Protein AF-A0A952J2Z3-F1 (afdb_monomer)

Secondary structure (DSSP, 8-state):
-EEEEEETTEEEEE-TT-EEEES--S--TT-EEEE--EEEEEETTEEEE-SSS-TT-EEEEEEEEEEE-PPEEEEEEETTTTEEEEEEE--EEEEEEEEEEE-------------------------------------------------S--SSPPP-GGGSTT--HHHHHHHHHHT--SHHHHTT--HHHHHHHHHHSSSTTHHHHTTHHHHHHHHHTT--SS--SS-S--SSPPP-GGGSTT--HHHHHHHHHTT--SHHHHHT--HHHHHHHHHHHT-TTHHHHTTHHHHHHHHHTTPPP-

pLDDT: mean 75.51, std 22.0, range [21.59, 97.44]

Structure (mmCIF, N/CA/C/O backbone):
data_AF-A0A952J2Z3-F1
#
_entry.id   AF-A0A952J2Z3-F1
#
loop_
_atom_site.group_PDB
_atom_site.id
_atom_site.type_symbol
_atom_site.label_atom_id
_atom_site.label_alt_id
_atom_site.label_comp_id
_atom_site.label_asym_id
_atom_site.label_entity_id
_atom_site.label_seq_id
_atom_site.pdbx_PDB_ins_code
_atom_site.Cartn_x
_atom_site.Cartn_y
_atom_site.Cartn_z
_atom_site.occupancy
_atom_site.B_iso_or_equiv
_atom_site.auth_seq_id
_atom_site.auth_comp_id
_atom_site.auth_asym_id
_atom_site.auth_atom_id
_atom_site.pdbx_PDB_model_num
ATOM 1 N N . MET A 1 1 ? -13.778 -10.874 24.223 1.00 86.88 1 MET A N 1
ATOM 2 C CA . MET A 1 1 ? -14.173 -10.760 22.805 1.00 86.88 1 MET A CA 1
ATOM 3 C C . MET A 1 1 ? -13.079 -9.992 22.082 1.00 86.88 1 MET A C 1
ATOM 5 O O . MET A 1 1 ? -12.618 -8.999 22.629 1.00 86.88 1 MET A O 1
ATOM 9 N N . TYR A 1 2 ? -12.623 -10.480 20.933 1.00 91.56 2 TYR A N 1
ATOM 10 C CA . TYR A 1 2 ? -11.570 -9.866 20.123 1.00 91.56 2 TYR A CA 1
ATOM 11 C C . TYR A 1 2 ? -11.930 -9.949 18.638 1.00 91.56 2 TYR A C 1
ATOM 13 O O . TYR A 1 2 ? -12.696 -10.821 18.233 1.00 91.56 2 TYR A O 1
ATOM 21 N N . ALA A 1 3 ? -11.358 -9.073 17.820 1.00 93.81 3 ALA A N 1
ATOM 22 C CA . ALA A 1 3 ? -11.503 -9.107 16.370 1.00 93.81 3 ALA A CA 1
ATOM 23 C C . ALA A 1 3 ? -10.154 -8.989 15.670 1.00 93.81 3 ALA A C 1
ATOM 25 O O . ALA A 1 3 ? -9.190 -8.459 16.223 1.00 93.81 3 ALA A O 1
ATOM 26 N N . VAL A 1 4 ? -10.100 -9.485 14.438 1.00 94.62 4 VAL A N 1
ATOM 27 C CA . VAL A 1 4 ? -9.030 -9.190 13.489 1.00 94.62 4 VAL A CA 1
ATOM 28 C C . VAL A 1 4 ? -9.628 -8.356 12.370 1.00 94.62 4 VAL A C 1
ATOM 30 O O . VAL A 1 4 ? -10.489 -8.838 11.636 1.00 94.62 4 VAL A O 1
ATOM 33 N N . PHE A 1 5 ? -9.184 -7.110 12.242 1.00 94.56 5 PHE A N 1
ATOM 34 C CA . PHE A 1 5 ? -9.646 -6.193 11.200 1.00 94.56 5 PHE A CA 1
ATOM 35 C C . PHE A 1 5 ? -8.473 -5.676 10.370 1.00 94.56 5 PHE A C 1
ATOM 37 O O . PHE A 1 5 ? -7.316 -5.710 10.801 1.00 94.56 5 PHE A O 1
ATOM 44 N N . LYS A 1 6 ? -8.771 -5.230 9.149 1.00 94.56 6 LYS A N 1
ATOM 45 C CA . LYS A 1 6 ? -7.785 -4.726 8.196 1.00 94.56 6 LYS A CA 1
ATOM 46 C C . LYS A 1 6 ? -7.878 -3.210 8.078 1.00 94.56 6 LYS A C 1
ATOM 48 O O . LYS A 1 6 ? -8.926 -2.670 7.740 1.00 94.56 6 LYS A O 1
ATOM 53 N N . THR A 1 7 ? -6.750 -2.533 8.261 1.00 94.38 7 THR A N 1
ATOM 54 C CA . THR A 1 7 ? -6.611 -1.097 7.994 1.00 94.38 7 THR A CA 1
ATOM 55 C C . THR A 1 7 ? -5.206 -0.791 7.479 1.00 94.38 7 THR A C 1
ATOM 57 O O . THR A 1 7 ? -4.266 -1.528 7.769 1.00 94.38 7 THR A O 1
ATOM 60 N N . GLY A 1 8 ? -5.079 0.219 6.612 1.00 87.44 8 GLY A N 1
ATOM 61 C CA . GLY A 1 8 ? -3.793 0.648 6.040 1.00 87.44 8 GLY A CA 1
ATOM 62 C C . GLY A 1 8 ? -2.967 -0.449 5.346 1.00 87.44 8 GLY A C 1
ATOM 63 O O . GLY A 1 8 ? -1.752 -0.334 5.220 1.00 87.44 8 GL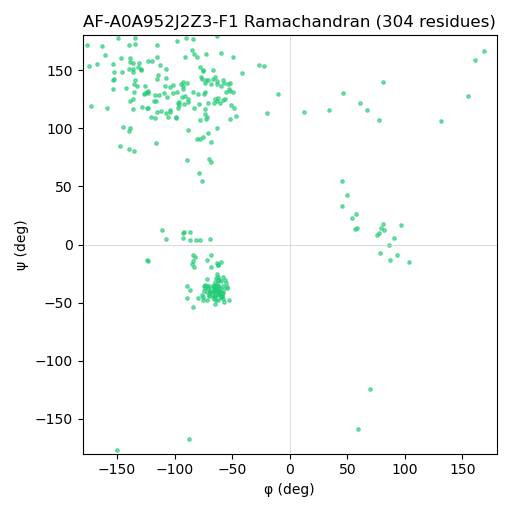Y A O 1
ATOM 64 N N . GLY A 1 9 ? -3.616 -1.528 4.893 1.00 91.69 9 GLY A N 1
ATOM 65 C CA . GLY A 1 9 ? -2.962 -2.681 4.263 1.00 91.69 9 GLY A CA 1
ATOM 66 C C . GLY A 1 9 ? -2.451 -3.753 5.234 1.00 91.69 9 GLY A C 1
ATOM 67 O O . GLY A 1 9 ? -1.957 -4.779 4.773 1.00 91.69 9 GLY A O 1
ATOM 68 N N . LYS A 1 10 ? -2.612 -3.571 6.550 1.00 94.69 10 LYS A N 1
ATOM 69 C CA . LYS A 1 10 ? -2.220 -4.533 7.592 1.00 94.69 10 LYS A CA 1
ATOM 70 C C . LYS A 1 10 ? -3.430 -5.070 8.348 1.00 94.69 10 LYS A C 1
ATOM 72 O O . LYS A 1 10 ? -4.513 -4.492 8.301 1.00 94.69 10 LYS A O 1
ATOM 77 N N . GLN A 1 11 ? -3.236 -6.194 9.031 1.00 95.62 11 GLN A N 1
ATOM 78 C CA . GLN A 1 11 ? -4.242 -6.814 9.891 1.00 95.62 11 GLN A CA 1
ATOM 79 C C . GLN A 1 11 ? -3.845 -6.640 11.354 1.00 95.62 11 GLN A C 1
ATOM 81 O O . GLN A 1 11 ? -2.683 -6.843 11.709 1.00 95.62 11 GLN A O 1
ATOM 86 N N . TYR A 1 12 ? -4.816 -6.291 12.193 1.00 95.56 12 TYR A N 1
ATOM 87 C CA . TYR A 1 12 ? -4.615 -6.053 13.617 1.00 95.56 12 TYR A CA 1
ATOM 88 C C . TYR A 1 12 ? -5.580 -6.907 14.424 1.00 95.56 12 TYR A C 1
ATOM 90 O O . TYR A 1 12 ? -6.782 -6.890 14.167 1.00 95.56 12 TYR A O 1
ATOM 98 N N . ARG A 1 13 ? -5.047 -7.633 15.411 1.00 94.62 13 ARG A N 1
ATOM 99 C CA . ARG A 1 13 ? -5.845 -8.310 16.434 1.00 94.62 13 ARG A CA 1
ATOM 100 C C . ARG A 1 13 ? -6.073 -7.343 17.586 1.00 94.62 13 ARG A C 1
ATOM 102 O O . ARG A 1 13 ? -5.099 -6.838 18.137 1.00 94.62 13 ARG A O 1
ATOM 109 N N . VAL A 1 14 ? -7.329 -7.120 17.946 1.00 95.00 14 VAL A N 1
ATOM 110 C CA . VAL A 1 14 ? -7.712 -6.144 18.969 1.00 95.00 14 VAL A CA 1
ATOM 111 C C . VAL A 1 14 ? -8.821 -6.648 19.868 1.00 95.00 14 VAL A C 1
ATOM 113 O O . VAL A 1 14 ? -9.680 -7.422 19.444 1.00 95.00 14 VAL A O 1
ATOM 116 N N . SER A 1 15 ? -8.817 -6.150 21.095 1.00 93.69 15 SER A N 1
ATOM 117 C CA . SER A 1 15 ? -9.901 -6.254 22.064 1.00 93.69 15 SER A CA 1
ATOM 118 C C . SER A 1 15 ? -10.391 -4.847 22.445 1.00 93.69 15 SER A C 1
ATOM 120 O O . SER A 1 15 ? -9.648 -3.875 22.289 1.00 93.69 15 SER A O 1
ATOM 122 N N . PRO A 1 16 ? -11.630 -4.701 22.947 1.00 93.88 16 PRO A N 1
ATOM 123 C CA . PRO A 1 16 ? -12.101 -3.427 23.490 1.00 93.88 16 PRO A CA 1
ATOM 124 C C . PRO A 1 16 ? -11.165 -2.906 24.594 1.00 93.88 16 PRO A C 1
ATOM 126 O O . PRO A 1 16 ? -10.809 -3.656 25.502 1.00 93.88 16 PRO A O 1
ATOM 129 N N . GLY A 1 17 ? -10.779 -1.633 24.511 1.00 93.31 17 GLY A N 1
ATOM 130 C CA . GLY A 1 17 ? -9.824 -0.966 25.403 1.00 93.31 17 GLY A CA 1
ATOM 131 C C . GLY A 1 17 ? -8.369 -0.971 24.919 1.00 93.31 17 GLY A C 1
ATOM 132 O O . GLY A 1 17 ? -7.538 -0.268 25.497 1.00 93.31 17 GLY A O 1
ATOM 133 N N . ASP A 1 18 ? -8.037 -1.717 23.861 1.00 94.56 18 ASP A N 1
ATOM 134 C CA . ASP A 1 18 ? -6.670 -1.750 23.338 1.00 94.56 18 ASP A CA 1
ATOM 135 C C . ASP A 1 18 ? -6.308 -0.445 22.617 1.00 94.56 18 ASP A C 1
ATOM 137 O O . ASP A 1 18 ? -7.106 0.121 21.861 1.00 94.56 18 ASP A O 1
ATOM 141 N N . LYS A 1 19 ? -5.058 -0.005 22.807 1.00 95.38 19 LYS A N 1
ATOM 142 C CA . LYS A 1 19 ? -4.456 1.109 22.067 1.00 95.38 19 LYS A CA 1
ATOM 143 C C . LYS A 1 19 ? -3.547 0.589 20.972 1.00 95.38 19 LYS A C 1
ATOM 145 O O . LYS A 1 19 ? -2.667 -0.233 21.225 1.00 95.38 19 LYS A O 1
ATOM 150 N N . LEU A 1 20 ? -3.730 1.097 19.761 1.00 94.12 20 LEU A N 1
ATOM 151 C CA . LEU A 1 20 ? -2.980 0.655 18.594 1.00 94.12 20 LEU A CA 1
ATOM 152 C C . LEU A 1 20 ? -2.506 1.831 17.746 1.00 94.12 20 LEU A C 1
ATOM 154 O O . LEU A 1 20 ? -3.155 2.870 17.649 1.00 94.12 20 LEU A O 1
ATOM 158 N N . LEU A 1 21 ? -1.355 1.636 17.108 1.00 94.88 21 LEU A N 1
ATOM 159 C CA . LEU A 1 21 ? -0.758 2.592 16.185 1.00 94.88 21 LEU A CA 1
ATOM 160 C C . LEU A 1 21 ? -0.979 2.096 14.757 1.00 94.88 21 LEU A C 1
ATOM 162 O O . LEU A 1 21 ? -0.448 1.051 14.366 1.00 94.88 21 LEU A O 1
ATOM 166 N N . VAL A 1 22 ? -1.737 2.859 13.979 1.00 95.06 22 VAL A N 1
ATOM 167 C CA . VAL A 1 22 ? -2.027 2.574 12.566 1.00 95.06 22 VAL A CA 1
ATOM 168 C C . VAL A 1 22 ? -1.448 3.631 11.649 1.00 95.06 22 VAL A C 1
ATOM 170 O O . VAL A 1 22 ? -0.930 4.663 12.088 1.00 95.06 22 VAL A O 1
ATOM 173 N N . GLU A 1 23 ? -1.521 3.358 10.349 1.00 94.25 23 GLU A N 1
ATOM 174 C CA . GLU A 1 23 ? -1.267 4.338 9.308 1.00 94.25 23 GLU A CA 1
ATOM 175 C C . GLU A 1 23 ? -2.047 5.653 9.532 1.00 94.25 23 GLU A C 1
ATOM 177 O O . GLU A 1 23 ? -3.004 5.752 10.304 1.00 94.25 23 GLU A O 1
ATOM 182 N N . SER A 1 24 ? -1.598 6.714 8.862 1.00 93.19 24 SER A N 1
ATOM 183 C CA . SER A 1 24 ? -2.246 8.022 8.947 1.00 93.19 24 SER A CA 1
ATOM 184 C C . SER A 1 24 ? -3.676 7.946 8.403 1.00 93.19 24 SER A C 1
ATOM 186 O O . SER A 1 24 ? -3.872 7.578 7.245 1.00 93.19 24 SER A O 1
ATOM 188 N N . LEU A 1 25 ? -4.654 8.337 9.220 1.00 91.81 25 LEU A N 1
ATOM 189 C CA . LEU A 1 25 ? -6.067 8.427 8.852 1.00 91.81 25 LEU A CA 1
ATOM 190 C C . LEU A 1 25 ? -6.473 9.901 8.723 1.00 91.81 25 LEU A C 1
ATOM 192 O O . LEU A 1 25 ? -5.874 10.766 9.361 1.00 91.81 25 LEU A O 1
ATOM 196 N N . LYS A 1 26 ? -7.464 10.191 7.872 1.00 91.00 26 LYS A N 1
ATOM 197 C CA . LYS A 1 26 ? -8.030 11.539 7.685 1.00 91.00 26 LYS A CA 1
ATOM 198 C C . LYS A 1 26 ? -9.179 11.763 8.677 1.00 91.00 26 LYS A C 1
ATOM 200 O O . LYS A 1 26 ? -10.338 11.716 8.282 1.00 91.00 26 LYS A O 1
ATOM 205 N N . ALA A 1 27 ? -8.846 11.940 9.946 1.00 90.81 27 ALA A N 1
ATOM 206 C CA . ALA A 1 27 ? -9.779 12.245 11.030 1.00 90.81 27 ALA A CA 1
ATOM 207 C C . ALA A 1 27 ? -9.076 13.156 12.041 1.00 90.81 27 ALA A C 1
ATOM 209 O O . ALA A 1 27 ? -7.847 13.207 12.031 1.00 90.81 27 ALA A O 1
ATOM 210 N N . GLU A 1 28 ? -9.826 13.869 12.873 1.00 90.25 28 GLU A N 1
ATOM 211 C CA . GLU A 1 28 ? -9.278 14.714 13.934 1.00 90.25 28 GLU A CA 1
ATOM 212 C C . GLU A 1 28 ? -9.136 13.930 15.249 1.00 90.25 28 GLU A C 1
ATOM 214 O O . GLU A 1 28 ? -9.746 12.878 15.467 1.00 90.25 28 GLU A O 1
ATOM 219 N N . ALA A 1 29 ? -8.317 14.450 16.168 1.00 91.31 29 ALA A N 1
ATOM 220 C CA . ALA A 1 29 ? -8.180 13.854 17.492 1.00 91.31 29 ALA A CA 1
ATOM 221 C C . ALA A 1 29 ? -9.504 13.959 18.269 1.00 91.31 29 ALA A C 1
ATOM 223 O O . ALA A 1 29 ? -10.038 15.046 18.474 1.00 91.31 29 ALA A O 1
ATOM 224 N N . GLY A 1 30 ? -10.005 12.823 18.752 1.00 92.31 30 GLY A N 1
ATOM 225 C CA . GLY A 1 30 ? -11.283 12.708 19.451 1.00 92.31 30 GLY A CA 1
ATOM 226 C C . GLY A 1 30 ? -12.416 12.121 18.610 1.00 92.31 30 GLY A C 1
ATOM 227 O O . GLY A 1 30 ? -13.405 11.681 19.205 1.00 92.31 30 GLY A O 1
ATOM 228 N N . ASP A 1 31 ? -12.259 12.049 17.286 1.00 92.88 31 ASP A N 1
ATOM 229 C CA . ASP A 1 31 ? -13.264 11.483 16.386 1.00 92.88 31 ASP A CA 1
ATOM 230 C C . ASP A 1 31 ? -13.446 9.978 16.609 1.00 92.88 31 ASP A C 1
ATOM 232 O O . ASP A 1 31 ? -12.520 9.259 17.000 1.00 92.88 31 ASP A O 1
ATOM 236 N N . SER A 1 32 ? -14.662 9.495 16.350 1.00 93.75 32 SER A N 1
ATOM 237 C CA . SER A 1 32 ? -14.970 8.063 16.313 1.00 93.75 32 SER A CA 1
ATOM 238 C C . SER A 1 32 ? -14.954 7.574 14.867 1.00 93.75 32 SER A C 1
ATOM 240 O O . SER A 1 32 ? -15.550 8.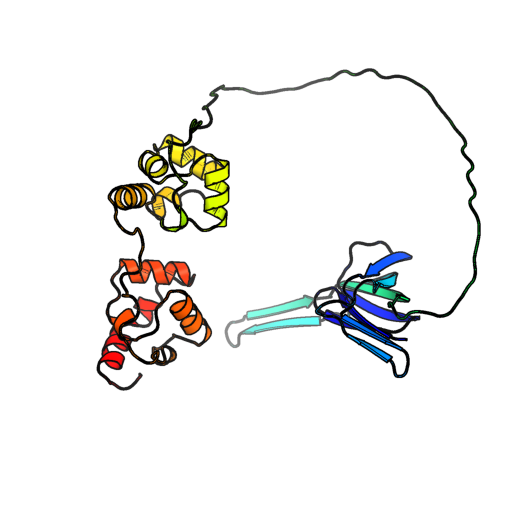203 13.995 1.00 93.75 32 SER A O 1
ATOM 242 N N . ILE A 1 33 ? -14.254 6.470 14.619 1.00 93.81 33 ILE A N 1
ATOM 243 C CA . ILE A 1 33 ? -14.109 5.831 13.312 1.00 93.81 33 ILE A CA 1
ATOM 244 C C . ILE A 1 33 ? -14.574 4.386 13.435 1.00 93.81 33 ILE A C 1
ATOM 246 O O . ILE A 1 33 ? -14.110 3.653 14.311 1.00 93.81 33 ILE A O 1
ATOM 250 N N . ASP A 1 34 ? -15.430 3.980 12.508 1.00 94.06 34 ASP A N 1
ATOM 251 C CA . ASP A 1 34 ? -15.893 2.607 12.377 1.00 94.06 34 ASP A CA 1
ATOM 252 C C . ASP A 1 34 ? -15.141 1.900 11.243 1.00 94.06 34 ASP A C 1
ATOM 254 O O . ASP A 1 34 ? -14.902 2.468 10.174 1.00 94.06 34 ASP A O 1
ATOM 258 N N . PHE A 1 35 ? -14.735 0.654 11.489 1.00 94.06 35 PHE A N 1
ATOM 259 C CA . PHE A 1 35 ? -14.057 -0.197 10.516 1.00 94.06 35 PHE A CA 1
ATOM 260 C C . PHE A 1 35 ? -14.921 -1.409 10.164 1.00 94.06 35 PHE A C 1
ATOM 262 O O . PHE A 1 35 ? -15.101 -2.307 10.989 1.00 94.06 35 PHE A O 1
ATOM 269 N N . ASP A 1 36 ? -15.360 -1.465 8.906 1.00 92.62 36 ASP A N 1
ATOM 270 C CA . ASP A 1 36 ? -16.179 -2.563 8.363 1.00 92.62 36 ASP A CA 1
ATOM 271 C C . ASP A 1 36 ? -15.344 -3.771 7.903 1.00 92.62 36 ASP A C 1
ATOM 273 O O . ASP A 1 36 ? -15.841 -4.885 7.757 1.00 92.62 36 ASP A O 1
ATOM 277 N N . ASN A 1 37 ? -14.042 -3.570 7.666 1.00 92.56 37 ASN A N 1
ATOM 278 C CA . ASN A 1 37 ? -13.138 -4.592 7.128 1.00 92.56 37 ASN A CA 1
ATOM 279 C C . ASN A 1 37 ? -12.694 -5.596 8.206 1.00 92.56 37 ASN A C 1
ATOM 281 O O . ASN A 1 37 ? -11.503 -5.707 8.521 1.00 92.56 37 ASN A O 1
ATOM 285 N N . VAL A 1 38 ? -13.645 -6.320 8.791 1.00 94.06 38 VAL A N 1
ATOM 286 C CA . VAL A 1 38 ? -13.415 -7.309 9.848 1.00 94.06 38 VAL A CA 1
ATOM 287 C C . VAL A 1 38 ? -13.331 -8.710 9.247 1.00 94.06 38 VAL A C 1
ATOM 289 O O . VAL A 1 38 ? -14.257 -9.186 8.594 1.00 94.06 38 VAL A O 1
ATOM 292 N N . LEU A 1 39 ? -12.203 -9.383 9.468 1.00 93.06 39 LEU A N 1
ATOM 293 C CA . LEU A 1 39 ? -11.908 -10.719 8.936 1.00 93.06 39 LEU A CA 1
ATOM 294 C C . LEU A 1 39 ? -12.393 -11.828 9.871 1.00 93.06 39 LEU A C 1
ATOM 296 O O . LEU A 1 39 ? -12.801 -12.896 9.422 1.00 93.06 39 LEU A O 1
ATOM 300 N N . MET A 1 40 ? -12.312 -11.592 11.181 1.00 91.62 40 MET A N 1
ATOM 301 C CA . MET A 1 40 ? -12.634 -12.590 12.196 1.00 91.62 40 MET A CA 1
ATOM 302 C C . MET A 1 40 ? -13.088 -11.911 13.485 1.00 91.62 40 MET A C 1
ATOM 304 O O . MET A 1 40 ? -12.488 -10.917 13.897 1.00 91.62 40 MET A O 1
ATOM 308 N N . VAL A 1 41 ? -14.086 -12.487 14.151 1.00 91.81 41 VAL A N 1
ATOM 309 C CA . VAL A 1 41 ? -14.510 -12.111 15.506 1.00 91.81 41 VAL A CA 1
ATOM 310 C C . VAL A 1 41 ? -14.500 -13.363 16.379 1.00 91.81 41 VAL A C 1
ATOM 312 O O . VAL A 1 41 ? -15.040 -14.391 15.985 1.00 91.81 41 VAL A O 1
ATOM 315 N N . GLY A 1 42 ? -13.869 -13.290 17.549 1.00 88.44 42 GLY A N 1
ATOM 316 C CA . GLY A 1 42 ? -13.778 -14.392 18.506 1.00 88.44 42 GLY A CA 1
ATOM 317 C C . GLY A 1 42 ? -14.263 -13.994 19.899 1.00 88.44 42 GLY A C 1
ATOM 318 O O . GLY A 1 42 ? -13.922 -12.923 20.418 1.00 88.44 42 GLY A O 1
ATOM 319 N N . GLY A 1 43 ? -15.037 -14.869 20.536 1.00 83.88 43 GLY A N 1
ATOM 320 C CA . GLY A 1 43 ? -15.556 -14.683 21.887 1.00 83.88 43 GLY A CA 1
ATOM 321 C C . GLY A 1 43 ? -15.626 -16.004 22.646 1.00 83.88 43 GLY A C 1
ATOM 322 O O . GLY A 1 43 ? -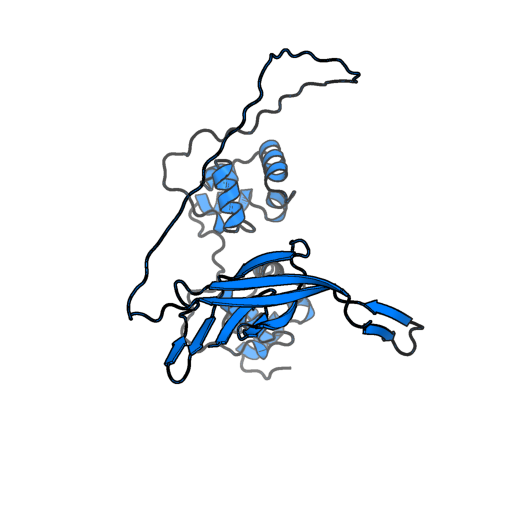16.572 -16.755 22.471 1.00 83.88 43 GLY A O 1
ATOM 323 N N . GLY A 1 44 ? -14.651 -16.262 23.523 1.00 78.69 44 GLY A N 1
ATOM 324 C CA . GLY A 1 44 ? -14.582 -17.537 24.244 1.00 78.69 44 GLY A CA 1
ATOM 325 C C . GLY A 1 44 ? -14.228 -18.678 23.291 1.00 78.69 44 GLY A C 1
ATOM 326 O O . GLY A 1 44 ? -13.214 -18.580 22.600 1.00 78.69 44 GLY A O 1
ATOM 327 N N . ASP A 1 45 ? -15.071 -19.710 23.256 1.00 78.19 45 ASP A N 1
ATOM 328 C CA . ASP A 1 45 ? -14.897 -20.894 22.404 1.00 78.19 45 ASP A CA 1
ATOM 329 C C . ASP A 1 45 ? -15.453 -20.697 20.979 1.00 78.19 45 ASP A C 1
ATOM 331 O O . ASP A 1 45 ? -15.068 -21.421 20.060 1.00 78.19 45 ASP A O 1
ATOM 335 N N . ASP A 1 46 ? -16.301 -19.684 20.769 1.00 82.69 46 ASP A N 1
ATOM 336 C CA . ASP A 1 46 ? -16.916 -19.400 19.473 1.00 82.69 46 ASP A CA 1
ATOM 337 C C . ASP A 1 46 ? -16.068 -18.420 18.646 1.00 82.69 46 ASP A C 1
ATOM 339 O O . ASP A 1 46 ? -15.708 -17.318 19.087 1.00 82.69 46 ASP A O 1
ATOM 343 N N . VAL A 1 47 ? -15.766 -18.813 17.404 1.00 89.38 47 VAL A N 1
ATOM 344 C CA . VAL A 1 47 ? -15.002 -18.010 16.440 1.00 89.38 47 VAL A CA 1
ATOM 345 C C . VAL A 1 47 ? -15.770 -17.916 15.126 1.00 89.38 47 VAL A C 1
ATOM 347 O O . VAL A 1 47 ? -15.998 -18.914 14.449 1.00 89.38 47 VAL A O 1
ATOM 350 N N . SER A 1 48 ? -16.124 -16.693 14.738 1.00 87.44 48 SER A N 1
ATOM 351 C CA . SER A 1 48 ? -16.732 -16.384 13.446 1.00 87.44 48 SER A CA 1
ATOM 352 C C . SER A 1 48 ? -15.658 -15.907 12.472 1.00 87.44 48 SER A C 1
ATOM 354 O O . SER A 1 48 ? -15.028 -14.868 12.691 1.00 87.44 48 SER A O 1
ATOM 356 N N . ILE A 1 49 ? -15.461 -16.654 11.385 1.00 90.06 49 ILE A N 1
ATOM 357 C CA . ILE A 1 49 ? -14.474 -16.374 10.333 1.00 90.06 49 ILE A CA 1
ATOM 358 C C . ILE A 1 49 ? -15.213 -15.922 9.068 1.00 90.06 49 ILE A C 1
ATOM 360 O O . ILE A 1 49 ? -16.174 -16.560 8.643 1.00 90.06 49 ILE A O 1
ATOM 364 N N . GLY A 1 50 ? -14.779 -14.806 8.482 1.00 87.50 50 GLY A N 1
ATOM 365 C CA . GLY A 1 50 ? -15.386 -14.217 7.290 1.00 87.50 50 GLY A CA 1
ATOM 366 C C . GLY A 1 50 ? -14.959 -14.879 5.978 1.00 87.50 50 GLY A C 1
ATOM 367 O O . GLY A 1 50 ? -13.922 -15.534 5.896 1.00 87.50 50 GLY A O 1
ATOM 368 N N . THR A 1 51 ? -15.742 -14.654 4.921 1.00 86.31 51 THR A N 1
ATOM 369 C CA . THR A 1 51 ? -15.434 -15.084 3.543 1.00 86.31 51 THR A CA 1
ATOM 370 C C . THR A 1 51 ? -15.710 -13.957 2.535 1.00 86.31 51 THR A C 1
ATOM 372 O O . THR A 1 51 ? -16.747 -13.952 1.880 1.00 86.31 51 THR A O 1
ATOM 375 N N . PRO A 1 52 ? -14.815 -12.966 2.353 1.00 87.06 52 PRO A N 1
ATOM 376 C CA . PRO A 1 52 ? -13.592 -12.664 3.108 1.00 87.06 52 PRO A CA 1
ATOM 377 C C . PRO A 1 52 ? -13.830 -11.828 4.382 1.00 87.06 52 PRO A C 1
ATOM 379 O O . PRO A 1 52 ? -12.942 -11.746 5.228 1.00 87.06 52 PRO A O 1
ATOM 382 N N . TRP A 1 53 ? -15.010 -11.218 4.530 1.00 92.00 53 TRP A N 1
ATOM 383 C CA . TRP A 1 53 ? -15.387 -10.382 5.678 1.00 92.00 53 TRP A CA 1
ATOM 384 C C . TRP A 1 53 ? -16.496 -11.045 6.498 1.00 92.00 53 TRP A C 1
ATOM 386 O O . TRP A 1 53 ? -17.275 -11.841 5.970 1.00 92.00 53 TRP A O 1
ATOM 396 N N . VAL A 1 54 ? -16.581 -10.723 7.788 1.00 89.00 54 VAL A N 1
ATOM 397 C CA . VAL A 1 54 ? -17.698 -11.146 8.644 1.00 89.00 54 VAL A CA 1
ATOM 398 C C . VAL A 1 54 ? -18.858 -10.170 8.442 1.00 89.00 54 VAL A C 1
ATOM 400 O O . VAL A 1 54 ? -18.738 -8.982 8.734 1.00 89.00 54 VAL A O 1
ATOM 403 N N . SER A 1 55 ? -19.990 -10.663 7.936 1.00 84.62 55 SER A N 1
ATOM 404 C CA . SER A 1 55 ? -21.155 -9.818 7.637 1.00 84.62 55 SER A CA 1
ATOM 405 C C . SER A 1 55 ? -21.713 -9.162 8.904 1.00 84.62 55 SER A C 1
ATOM 407 O O . SER A 1 55 ? -22.026 -9.847 9.876 1.00 84.62 55 SER A O 1
ATOM 409 N N . GLY A 1 56 ? -21.843 -7.832 8.886 1.00 85.00 56 GLY A N 1
ATOM 410 C CA . GLY A 1 56 ? -22.370 -7.048 10.009 1.00 85.00 56 GLY A CA 1
ATOM 411 C C . GLY A 1 56 ? -21.403 -6.867 11.183 1.00 85.00 56 GLY A C 1
ATOM 412 O O . GLY A 1 56 ? -21.819 -6.369 12.228 1.00 85.00 56 GLY A O 1
ATOM 413 N N . ALA A 1 57 ? -20.135 -7.267 11.039 1.00 90.38 57 ALA A N 1
ATOM 414 C CA . ALA A 1 57 ? -19.119 -6.990 12.042 1.00 90.38 57 ALA A CA 1
ATOM 415 C C . ALA A 1 57 ? -18.531 -5.588 11.848 1.00 90.38 57 ALA A C 1
ATOM 417 O O . ALA A 1 57 ? -18.118 -5.231 10.748 1.00 90.38 57 ALA A O 1
ATOM 418 N N . VAL A 1 58 ? -18.464 -4.819 12.933 1.00 92.69 58 VAL A N 1
ATOM 419 C CA . VAL A 1 58 ? -17.921 -3.456 12.941 1.00 92.69 58 VAL A CA 1
ATOM 420 C C . VAL A 1 58 ? -17.010 -3.299 14.148 1.00 92.69 58 VAL A C 1
ATOM 422 O O . VAL A 1 58 ? -17.378 -3.656 15.271 1.00 92.69 58 VAL A O 1
ATOM 425 N N . VAL A 1 59 ? -15.813 -2.761 13.921 1.00 94.75 59 VAL A N 1
ATOM 426 C CA . VAL A 1 59 ? -14.899 -2.354 14.993 1.00 94.75 59 VAL A CA 1
ATOM 427 C C . VAL A 1 59 ? -14.950 -0.839 15.114 1.00 94.75 59 VAL A C 1
ATOM 429 O O . VAL A 1 59 ? -14.508 -0.139 14.206 1.00 94.75 59 VAL A O 1
ATOM 432 N N . SER A 1 60 ? -15.461 -0.343 16.237 1.00 94.25 60 SER A N 1
ATOM 433 C CA . SER A 1 60 ? -15.499 1.087 16.537 1.00 94.25 60 SER A CA 1
ATOM 434 C C . SER A 1 60 ? -14.255 1.483 17.328 1.00 94.25 60 SER A C 1
ATOM 436 O O . SER A 1 60 ? -13.859 0.814 18.291 1.00 94.25 60 SER A O 1
ATOM 438 N N . ALA A 1 61 ? -13.621 2.577 16.922 1.00 95.44 61 ALA A N 1
ATOM 439 C CA . ALA A 1 61 ? -12.420 3.104 17.551 1.00 95.44 61 ALA A CA 1
ATOM 440 C C . ALA A 1 61 ? -12.503 4.619 17.714 1.00 95.44 61 ALA A C 1
ATOM 442 O O . ALA A 1 61 ? -13.103 5.317 16.902 1.00 95.44 61 ALA A O 1
ATOM 443 N N . LYS A 1 62 ? -11.839 5.142 18.739 1.00 96.00 62 LYS A N 1
ATOM 444 C CA . LYS A 1 62 ? -11.647 6.574 18.942 1.00 96.00 62 LYS A CA 1
ATOM 445 C C . LYS A 1 62 ? -10.224 6.970 18.572 1.00 96.00 62 LYS A C 1
ATOM 447 O O . LYS A 1 62 ? -9.268 6.311 18.980 1.00 96.00 62 LYS A O 1
ATOM 452 N N . VAL A 1 63 ? -10.074 8.077 17.854 1.00 96.62 63 VAL A N 1
ATOM 453 C CA . VAL A 1 63 ? -8.769 8.685 17.590 1.00 96.62 63 VAL A CA 1
ATOM 454 C C . VAL A 1 63 ? -8.272 9.366 18.858 1.00 96.62 63 VAL A C 1
ATOM 456 O O . VAL A 1 63 ? -8.884 10.314 19.347 1.00 96.62 63 VAL A O 1
ATOM 459 N N . VAL A 1 64 ? -7.153 8.892 19.400 1.00 95.44 64 VAL A N 1
ATOM 460 C CA . VAL A 1 64 ? -6.519 9.495 20.579 1.00 95.44 64 VAL A CA 1
ATOM 461 C C . VAL A 1 64 ? -5.636 10.658 20.150 1.00 95.44 64 VAL A C 1
ATOM 463 O O . VAL A 1 64 ? -5.759 11.764 20.672 1.00 95.44 64 VAL A O 1
ATOM 466 N N . SER A 1 65 ? -4.724 10.408 19.209 1.00 94.44 65 SER A N 1
ATOM 467 C CA . SER A 1 65 ? -3.755 11.403 18.760 1.00 94.44 65 SER A CA 1
ATOM 468 C C . SER A 1 65 ? -3.162 11.063 17.392 1.00 94.44 65 SER A C 1
ATOM 470 O O . SER A 1 65 ? -3.200 9.917 16.939 1.00 94.44 65 SER A O 1
ATOM 472 N N . HIS A 1 66 ? -2.555 12.061 16.750 1.00 95.88 66 HIS A N 1
ATOM 473 C CA . HIS A 1 66 ? -1.669 11.857 15.606 1.00 95.88 66 HIS A CA 1
ATOM 474 C C . HIS A 1 66 ? -0.227 12.105 16.020 1.00 95.88 66 HIS A C 1
ATOM 476 O O . HIS A 1 66 ? 0.072 13.014 16.798 1.00 95.88 66 HIS A O 1
ATOM 482 N N . GLY A 1 67 ? 0.690 11.318 15.469 1.00 94.81 67 GLY A N 1
ATOM 483 C CA . GLY A 1 67 ? 2.090 11.394 15.846 1.00 94.81 67 GLY A CA 1
ATOM 484 C C . GLY A 1 67 ? 3.046 11.033 14.727 1.00 94.81 67 GLY A C 1
ATOM 485 O O . GLY A 1 67 ? 2.670 10.672 13.610 1.00 94.81 67 GLY A O 1
ATOM 486 N N . ARG A 1 68 ? 4.335 11.152 15.045 1.00 96.00 68 ARG A N 1
ATOM 487 C CA . ARG A 1 68 ? 5.438 10.747 14.172 1.00 96.00 68 ARG A CA 1
ATOM 488 C C . ARG A 1 68 ? 6.295 9.738 14.908 1.00 96.00 68 ARG A C 1
ATOM 490 O O . ARG A 1 68 ? 6.712 9.981 16.037 1.00 96.00 68 AR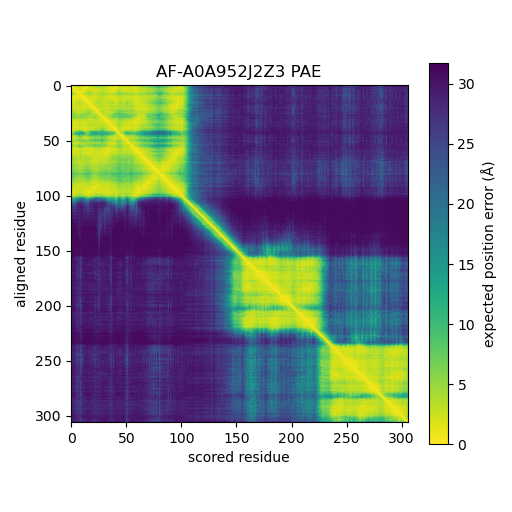G A O 1
ATOM 497 N N . GLY A 1 69 ? 6.586 8.623 14.254 1.00 94.94 69 GLY A N 1
ATOM 498 C CA . GLY A 1 69 ? 7.392 7.550 14.812 1.00 94.94 69 GLY A CA 1
ATOM 499 C C . GLY A 1 69 ? 8.827 7.971 15.127 1.00 94.94 69 GLY A C 1
ATOM 500 O O . GLY A 1 69 ? 9.283 9.101 14.879 1.00 94.94 69 GLY A O 1
ATOM 501 N N . LYS A 1 70 ? 9.578 7.006 15.657 1.00 95.62 70 LYS A N 1
ATOM 502 C CA . LYS A 1 70 ? 11.019 7.154 15.866 1.00 95.62 70 LYS A CA 1
ATOM 503 C C . LYS A 1 70 ? 11.700 7.463 14.528 1.00 95.62 70 LYS A C 1
ATOM 505 O O . LYS A 1 70 ? 11.302 6.951 13.482 1.00 95.62 70 LYS A O 1
ATOM 510 N N . LYS A 1 71 ? 12.709 8.338 14.562 1.00 97.31 71 LYS A N 1
ATOM 511 C CA . LYS A 1 71 ? 13.486 8.679 13.366 1.00 97.31 71 LYS A CA 1
ATOM 512 C C . LYS A 1 71 ? 14.248 7.440 12.912 1.00 97.31 71 LYS A C 1
ATOM 514 O O . LYS A 1 71 ? 15.054 6.913 13.668 1.00 97.31 71 LYS A O 1
ATOM 519 N N . ILE A 1 72 ? 14.002 7.021 11.682 1.00 96.31 72 ILE A N 1
ATOM 520 C CA . ILE A 1 72 ? 14.784 6.010 10.985 1.00 96.31 72 ILE A CA 1
ATOM 521 C C . ILE A 1 72 ? 15.841 6.755 10.177 1.00 96.31 72 ILE A C 1
ATOM 523 O O . ILE A 1 72 ? 15.524 7.684 9.429 1.00 96.31 72 ILE A O 1
ATOM 527 N N . GLU A 1 73 ? 17.104 6.385 10.348 1.00 96.19 73 GLU A N 1
ATOM 528 C CA . GLU A 1 73 ? 18.199 6.940 9.561 1.00 96.19 73 GLU A CA 1
ATOM 529 C C . GLU A 1 73 ? 18.437 6.072 8.324 1.00 96.19 73 GLU A C 1
ATOM 531 O O . GLU A 1 73 ? 18.713 4.880 8.420 1.00 96.19 73 GLU A O 1
ATOM 536 N N . VAL A 1 74 ? 18.308 6.676 7.145 1.00 96.75 74 VAL A N 1
ATOM 537 C CA . VAL A 1 74 ? 18.510 6.025 5.852 1.00 96.75 74 VAL A CA 1
ATOM 538 C C . VAL A 1 74 ? 19.835 6.504 5.280 1.00 96.75 74 VAL A C 1
ATOM 540 O O . VAL A 1 74 ? 19.966 7.656 4.858 1.00 96.75 74 VAL A O 1
ATOM 543 N N . ILE A 1 75 ? 20.820 5.608 5.235 1.00 96.31 75 ILE A N 1
ATOM 544 C CA . ILE A 1 75 ? 22.144 5.884 4.675 1.00 96.31 75 ILE A CA 1
ATOM 545 C C . ILE A 1 75 ? 22.275 5.153 3.338 1.00 96.31 75 ILE A C 1
ATOM 547 O O . ILE A 1 75 ? 22.329 3.928 3.288 1.00 96.31 75 ILE A O 1
ATOM 551 N N . LYS A 1 76 ? 22.361 5.904 2.237 1.00 96.88 76 LYS A N 1
ATOM 552 C CA . LYS A 1 76 ? 22.700 5.375 0.909 1.00 96.88 76 LYS A CA 1
ATOM 553 C C . LYS A 1 76 ? 24.192 5.575 0.681 1.00 96.88 76 LYS A C 1
ATOM 555 O O . LYS A 1 76 ? 24.664 6.709 0.685 1.00 96.88 76 LYS A O 1
ATOM 560 N N . PHE A 1 77 ? 24.939 4.498 0.471 1.00 96.38 77 PHE A N 1
ATOM 561 C CA . PHE A 1 77 ? 26.390 4.544 0.287 1.00 96.38 77 PHE A CA 1
ATOM 562 C C . PHE A 1 77 ? 26.813 3.707 -0.920 1.00 96.38 77 PHE A C 1
ATOM 564 O O . PHE A 1 77 ? 26.341 2.588 -1.097 1.00 96.38 77 PHE A O 1
ATOM 571 N N . ARG A 1 78 ? 27.720 4.239 -1.747 1.00 96.31 78 ARG A N 1
ATOM 572 C CA . ARG A 1 78 ? 28.388 3.491 -2.820 1.00 96.31 78 ARG A CA 1
ATOM 573 C C . ARG A 1 78 ? 29.897 3.581 -2.625 1.00 96.31 78 ARG A C 1
ATOM 575 O O . ARG A 1 78 ? 30.492 4.661 -2.689 1.00 96.31 78 ARG A O 1
ATOM 582 N N . ARG A 1 79 ? 30.520 2.423 -2.406 1.00 97.25 79 ARG A N 1
ATOM 583 C CA . ARG A 1 79 ? 31.962 2.294 -2.164 1.00 97.25 79 ARG A CA 1
ATOM 584 C C . ARG A 1 79 ? 32.765 2.833 -3.355 1.00 97.25 79 ARG A C 1
ATOM 586 O O . ARG A 1 79 ? 32.438 2.531 -4.496 1.00 97.25 79 ARG A O 1
ATOM 593 N N . ARG A 1 80 ? 33.831 3.604 -3.085 1.00 94.44 80 ARG A N 1
ATOM 594 C CA . ARG A 1 80 ? 34.757 4.183 -4.093 1.00 94.44 80 ARG A CA 1
ATOM 595 C C . ARG A 1 80 ? 34.102 5.097 -5.144 1.00 94.44 80 ARG A C 1
ATOM 597 O O . ARG A 1 80 ? 34.723 5.403 -6.153 1.00 94.44 80 ARG A O 1
ATOM 604 N N . LYS A 1 81 ? 32.858 5.540 -4.931 1.00 97.25 81 LYS A N 1
ATOM 605 C CA . LYS A 1 81 ? 32.148 6.463 -5.837 1.00 97.25 81 LYS A CA 1
ATOM 606 C C . LYS A 1 81 ? 31.927 7.849 -5.232 1.00 97.25 81 LYS A C 1
ATOM 608 O O . LYS A 1 81 ? 31.105 8.594 -5.745 1.00 97.25 81 LYS A O 1
ATOM 613 N N . HIS A 1 82 ? 32.596 8.161 -4.114 1.00 95.25 82 HIS A N 1
ATOM 614 C CA . HIS A 1 82 ? 32.386 9.394 -3.336 1.00 95.25 82 HIS A CA 1
ATOM 615 C C . HIS A 1 82 ? 30.896 9.715 -3.110 1.00 95.25 82 HIS A C 1
ATOM 617 O O . HIS A 1 82 ? 30.486 10.868 -3.053 1.00 95.25 82 HIS A O 1
ATOM 623 N N . TYR A 1 83 ? 30.069 8.673 -2.983 1.00 97.00 83 TYR A N 1
ATOM 624 C CA . TYR A 1 83 ? 28.625 8.795 -2.858 1.00 97.00 83 TYR A CA 1
ATOM 625 C C . TYR A 1 83 ? 28.192 8.252 -1.499 1.00 97.00 83 TYR A C 1
ATOM 627 O O . TYR A 1 83 ? 28.219 7.044 -1.246 1.00 97.00 83 TYR A O 1
ATOM 635 N N . ARG A 1 84 ? 27.786 9.173 -0.625 1.00 95.69 84 ARG A N 1
ATOM 636 C CA . ARG A 1 84 ? 27.119 8.912 0.651 1.00 95.69 84 ARG A CA 1
ATOM 637 C C . ARG A 1 84 ? 26.004 9.942 0.809 1.00 95.69 84 ARG A C 1
ATOM 639 O O . ARG A 1 84 ? 26.265 11.139 0.765 1.00 95.69 84 ARG A O 1
ATOM 646 N N . ARG A 1 85 ? 24.767 9.492 0.994 1.00 96.19 85 ARG A N 1
ATOM 647 C CA . ARG A 1 85 ? 23.610 10.331 1.331 1.00 96.19 85 ARG A CA 1
ATOM 648 C C . ARG A 1 85 ? 23.013 9.815 2.630 1.00 96.19 85 ARG A C 1
ATOM 650 O O . ARG A 1 85 ? 22.809 8.614 2.762 1.00 96.19 85 ARG A O 1
ATOM 657 N N . GLN A 1 86 ? 22.748 10.712 3.567 1.00 96.50 86 GLN A N 1
ATOM 658 C CA . GLN A 1 86 ? 22.064 10.406 4.820 1.00 96.50 86 GLN A CA 1
ATOM 659 C C . GLN A 1 86 ? 20.758 11.189 4.835 1.00 96.50 86 GLN A C 1
ATOM 661 O O . GLN A 1 86 ? 20.758 12.389 4.566 1.00 96.50 86 GLN A O 1
ATOM 666 N N . MET A 1 87 ? 19.652 10.508 5.103 1.00 96.75 87 MET A N 1
ATOM 667 C CA . MET A 1 87 ? 18.318 11.092 5.179 1.00 96.75 87 MET A CA 1
ATOM 668 C C . MET A 1 87 ? 17.629 10.553 6.428 1.00 96.75 87 MET A C 1
ATOM 670 O O . MET A 1 87 ? 17.774 9.383 6.767 1.00 96.75 87 MET A O 1
ATOM 674 N N . GLY A 1 88 ? 16.864 11.393 7.117 1.00 97.44 88 GLY A N 1
ATOM 675 C CA . GLY A 1 88 ? 15.962 10.926 8.164 1.00 97.44 88 GLY A CA 1
ATOM 676 C C . GLY A 1 88 ? 14.573 10.659 7.600 1.00 97.44 88 GLY A C 1
ATOM 677 O O . GLY A 1 88 ? 14.047 11.505 6.884 1.00 97.44 88 GLY A O 1
ATOM 678 N N . HIS A 1 89 ? 13.957 9.546 7.983 1.00 97.12 89 HIS A N 1
ATOM 679 C CA . HIS A 1 89 ? 12.529 9.303 7.788 1.00 97.12 89 HIS A CA 1
ATOM 680 C C . HIS A 1 89 ? 11.823 9.193 9.138 1.00 97.12 89 HIS A C 1
ATOM 682 O O . HIS A 1 89 ? 12.365 8.638 10.092 1.00 97.12 89 HIS A O 1
ATOM 688 N N . ARG A 1 90 ? 10.608 9.726 9.235 1.00 96.62 90 ARG A N 1
ATOM 689 C CA . ARG A 1 90 ? 9.709 9.522 10.378 1.00 96.62 90 ARG A CA 1
ATOM 690 C C . ARG A 1 90 ? 8.326 9.256 9.820 1.00 96.62 90 ARG A C 1
ATOM 692 O O . ARG A 1 90 ? 7.759 10.143 9.182 1.00 96.62 90 ARG A O 1
ATOM 699 N N . GLN A 1 91 ? 7.812 8.060 10.076 1.00 96.44 91 GLN A N 1
ATOM 700 C CA . GLN A 1 91 ? 6.487 7.656 9.628 1.00 96.44 91 GLN A CA 1
ATOM 701 C C . GLN A 1 91 ? 5.414 8.335 10.480 1.00 96.44 91 GLN A C 1
ATOM 703 O O . GLN A 1 91 ? 5.495 8.289 11.707 1.00 96.44 91 GLN A O 1
ATOM 708 N N . ASN A 1 92 ? 4.429 8.961 9.842 1.00 96.38 92 ASN A N 1
ATOM 709 C CA . ASN A 1 92 ? 3.260 9.486 10.543 1.00 96.38 92 ASN A CA 1
ATOM 710 C C . ASN A 1 92 ? 2.323 8.329 10.904 1.00 96.38 92 ASN A C 1
ATOM 712 O O . ASN A 1 92 ? 2.181 7.387 10.119 1.00 96.38 92 ASN A O 1
ATOM 716 N N . TYR A 1 93 ? 1.699 8.408 12.073 1.00 95.62 93 TYR A N 1
ATOM 717 C CA . TYR A 1 93 ? 0.758 7.408 12.562 1.00 95.62 93 TYR A CA 1
ATOM 718 C C . TYR A 1 93 ? -0.446 8.072 13.226 1.00 95.62 93 TYR A C 1
ATOM 720 O O . TYR A 1 93 ? -0.376 9.227 13.659 1.00 95.62 93 TYR A O 1
ATOM 728 N N . THR A 1 94 ? -1.520 7.301 13.344 1.00 96.31 94 THR A N 1
ATOM 729 C CA . THR A 1 94 ? -2.690 7.637 14.157 1.00 96.31 94 THR A CA 1
ATOM 730 C C . THR A 1 94 ? -2.769 6.642 15.303 1.00 96.31 94 THR A C 1
ATOM 732 O O . THR A 1 94 ? -2.675 5.434 15.082 1.00 96.31 94 THR A O 1
ATOM 735 N N . GLU A 1 95 ? -2.885 7.142 16.524 1.00 95.94 95 GLU A N 1
ATOM 736 C CA . GLU A 1 95 ? -3.143 6.324 17.702 1.00 95.94 95 GLU A CA 1
ATOM 737 C C . GLU A 1 95 ? -4.652 6.182 17.881 1.00 95.94 95 GLU A C 1
ATOM 739 O O . GLU A 1 95 ? -5.373 7.179 17.977 1.00 95.94 95 GLU A O 1
ATOM 744 N N . LEU A 1 96 ? -5.118 4.939 17.909 1.00 95.81 96 LEU A N 1
ATOM 745 C CA . LEU A 1 96 ? -6.516 4.586 18.098 1.00 95.81 96 LEU A CA 1
ATOM 746 C C . LEU A 1 96 ? -6.695 3.849 19.420 1.00 95.81 96 LEU A C 1
ATOM 748 O O . LEU A 1 96 ? -5.840 3.057 19.813 1.00 95.81 96 LEU A O 1
ATOM 752 N N . GLU A 1 97 ? -7.833 4.071 20.060 1.00 96.06 97 GLU A N 1
ATOM 753 C CA . GLU A 1 97 ? -8.318 3.304 21.203 1.00 96.06 97 GLU A CA 1
ATOM 754 C C . GLU A 1 97 ? -9.619 2.606 20.809 1.00 96.06 97 GLU A C 1
ATOM 756 O O . GLU A 1 97 ? -10.562 3.250 20.346 1.00 96.06 97 GLU A O 1
ATOM 761 N N . ILE A 1 98 ? -9.667 1.284 20.943 1.00 96.50 98 ILE A N 1
ATOM 762 C CA . ILE A 1 98 ? -10.812 0.486 20.498 1.00 96.50 98 ILE A CA 1
ATOM 763 C C . ILE A 1 98 ? -11.936 0.599 21.521 1.00 96.50 98 ILE A C 1
ATOM 765 O O . ILE A 1 98 ? -11.758 0.238 22.681 1.00 96.50 98 ILE A O 1
ATOM 769 N N . THR A 1 99 ? -13.105 1.079 21.100 1.00 94.62 99 THR A N 1
ATOM 770 C CA . THR A 1 99 ? -14.252 1.279 21.996 1.00 94.62 99 THR A CA 1
ATOM 771 C C . THR A 1 99 ? -15.116 0.030 22.074 1.00 94.62 99 THR A C 1
ATOM 773 O O . THR A 1 99 ? -15.476 -0.408 23.167 1.00 94.62 99 THR A O 1
ATOM 776 N N . SER A 1 100 ? -15.422 -0.581 20.932 1.00 92.31 100 SER A N 1
ATOM 777 C CA . SER A 1 100 ? -16.236 -1.789 20.875 1.00 92.31 100 SER A CA 1
ATOM 778 C C . SER A 1 100 ? -15.924 -2.637 19.647 1.00 92.31 100 SER A C 1
ATOM 780 O O . SER A 1 100 ? -15.440 -2.170 18.617 1.00 92.31 100 SER A O 1
ATOM 782 N N . VAL A 1 101 ? -16.212 -3.928 19.787 1.00 91.00 101 VAL A N 1
ATOM 783 C CA . VAL A 1 101 ? -16.192 -4.903 18.702 1.00 91.00 101 VAL A CA 1
ATOM 784 C C . VAL A 1 101 ? -17.601 -5.466 18.619 1.00 91.00 101 VAL A C 1
ATOM 786 O O . VAL A 1 101 ? -18.028 -6.182 19.523 1.00 91.00 101 VAL A O 1
ATOM 789 N N . ASN A 1 102 ? -18.325 -5.125 17.559 1.00 85.56 102 ASN A N 1
ATOM 790 C CA . ASN A 1 102 ? -19.648 -5.668 17.291 1.00 85.56 102 ASN A CA 1
ATOM 791 C C . ASN A 1 102 ? -19.492 -6.836 16.316 1.00 85.56 102 ASN A C 1
ATOM 793 O O . ASN A 1 102 ? -18.936 -6.672 15.233 1.00 85.56 102 ASN A O 1
ATOM 797 N N . GLY A 1 103 ? -19.962 -8.019 16.704 1.00 70.75 103 GLY A N 1
ATOM 798 C CA . GLY A 1 103 ? -20.011 -9.202 15.850 1.00 70.75 103 GLY A CA 1
ATOM 799 C C . GLY A 1 103 ? -21.357 -9.891 16.006 1.00 70.75 103 GLY A C 1
ATOM 800 O O . GLY A 1 103 ? -21.882 -9.985 17.116 1.00 70.75 103 GLY A O 1
ATOM 801 N N . VAL A 1 104 ? -21.935 -10.340 14.892 1.00 54.97 104 VAL A N 1
ATOM 802 C CA . VAL A 1 104 ? -23.205 -11.068 14.892 1.00 54.97 104 VAL A CA 1
ATOM 803 C C . VAL A 1 104 ? -22.981 -12.458 15.488 1.00 54.97 104 VAL A C 1
ATOM 805 O O . VAL A 1 104 ? -22.589 -13.398 14.809 1.00 54.97 104 VAL A O 1
ATOM 808 N N . THR A 1 105 ? -23.265 -12.577 16.776 1.00 41.12 105 THR A N 1
ATOM 809 C CA . THR A 1 105 ? -23.607 -13.831 17.456 1.00 41.12 105 THR A CA 1
ATOM 810 C C . THR A 1 105 ? -24.964 -13.588 18.107 1.00 41.12 105 THR A C 1
ATOM 812 O O . THR A 1 105 ? -25.083 -12.681 18.927 1.00 41.12 105 THR A O 1
ATOM 815 N N . ALA A 1 106 ? -26.009 -14.323 17.719 1.00 39.94 106 ALA A N 1
ATOM 816 C CA . ALA A 1 106 ? -27.361 -14.161 18.272 1.00 39.94 106 ALA A CA 1
ATOM 817 C C . ALA A 1 106 ? -28.011 -15.528 18.572 1.00 39.94 106 ALA A C 1
ATOM 819 O O . ALA A 1 106 ? -27.654 -16.485 17.881 1.00 39.94 106 ALA A O 1
ATOM 820 N N . PRO A 1 107 ? -29.009 -15.637 19.492 1.00 46.91 107 PRO A N 1
ATOM 821 C CA . PRO A 1 107 ? -29.614 -14.585 20.333 1.00 46.91 107 PRO A CA 1
ATOM 822 C C . PRO A 1 107 ? -29.748 -14.921 21.847 1.00 46.91 107 PRO A C 1
ATOM 824 O O . PRO A 1 107 ? -29.969 -16.066 22.228 1.00 46.91 107 PRO A O 1
ATOM 827 N N . ALA A 1 108 ? -29.745 -13.892 22.708 1.00 31.19 108 ALA A N 1
ATOM 828 C CA . ALA A 1 108 ? -30.461 -13.887 23.993 1.00 31.19 108 ALA A CA 1
ATOM 829 C C . ALA A 1 108 ? -30.841 -12.452 24.419 1.00 31.19 108 ALA A C 1
ATOM 831 O O . ALA A 1 108 ? -30.170 -11.478 24.089 1.00 31.19 108 ALA A O 1
ATOM 832 N N . ASP A 1 109 ? -31.964 -12.370 25.122 1.00 32.41 109 ASP A N 1
ATOM 833 C CA . ASP A 1 109 ? -32.967 -11.308 25.173 1.00 32.41 109 ASP A CA 1
ATOM 834 C C . ASP A 1 109 ? -32.679 -9.995 25.935 1.00 32.41 109 ASP A C 1
ATOM 836 O O . ASP A 1 109 ? -32.182 -9.972 27.057 1.00 32.41 109 ASP A O 1
ATOM 840 N N . SER A 1 110 ? -33.297 -8.935 25.395 1.00 28.73 110 SER A N 1
ATOM 841 C CA . SER A 1 110 ? -33.991 -7.824 26.077 1.00 28.73 110 SER A CA 1
ATOM 842 C C . SER A 1 110 ? -33.206 -6.804 26.933 1.00 28.73 110 SER A C 1
ATOM 844 O O . SER A 1 110 ? -32.788 -7.065 28.057 1.00 28.73 110 SER A O 1
ATOM 846 N N . ARG A 1 111 ? -33.218 -5.534 26.488 1.00 35.25 111 ARG A N 1
ATOM 847 C CA . ARG A 1 111 ? -34.152 -4.497 26.993 1.00 35.25 111 ARG A CA 1
ATOM 848 C C . ARG A 1 111 ? -34.079 -3.186 26.182 1.00 35.25 111 ARG A C 1
ATOM 850 O O . ARG A 1 111 ? -33.065 -2.504 26.141 1.00 35.25 111 ARG A O 1
ATOM 857 N N . LYS A 1 112 ? -35.238 -2.846 25.594 1.00 31.11 112 LYS A N 1
ATOM 858 C CA . LYS A 1 112 ? -35.853 -1.502 25.441 1.00 31.11 112 LYS A CA 1
ATOM 859 C C . LYS A 1 112 ? -35.427 -0.512 26.552 1.00 31.11 112 LYS A C 1
ATOM 861 O O . LYS A 1 112 ? -35.239 -0.948 27.677 1.00 31.11 112 LYS A O 1
ATOM 866 N N . ALA A 1 113 ? -35.420 0.814 26.414 1.00 32.66 113 ALA A N 1
ATOM 867 C CA . ALA A 1 113 ? -35.914 1.750 25.405 1.00 32.66 113 ALA A CA 1
ATOM 868 C C . ALA A 1 113 ? -35.489 3.188 25.798 1.00 32.66 113 ALA A C 1
ATOM 870 O O . ALA A 1 113 ? -35.168 3.435 26.958 1.00 32.66 113 ALA A O 1
ATOM 871 N N . SER A 1 114 ? -35.725 4.124 24.863 1.00 29.61 114 SER A N 1
ATOM 872 C CA . SER A 1 114 ? -36.090 5.546 25.070 1.00 29.61 114 SER A CA 1
ATOM 873 C C . SER A 1 114 ? -34.935 6.520 25.394 1.00 29.61 114 SER A C 1
ATOM 875 O O . SER A 1 114 ? -34.037 6.175 26.139 1.00 29.61 114 SER A O 1
ATOM 877 N N . GLN A 1 115 ? -34.871 7.755 24.877 1.00 36.44 115 GLN A N 1
ATOM 878 C CA . GLN A 1 115 ? -35.900 8.574 24.235 1.00 36.44 115 GLN A CA 1
ATOM 879 C C . GLN A 1 115 ? -35.286 9.799 23.522 1.00 36.44 115 GLN A C 1
ATOM 881 O O . GLN A 1 115 ? -34.238 10.303 23.913 1.00 36.44 115 GLN A O 1
ATOM 886 N N . LYS A 1 116 ? -36.018 10.288 22.512 1.00 28.62 116 LYS A N 1
ATOM 887 C CA . LYS A 1 116 ? -35.940 11.619 21.887 1.00 28.62 116 LYS A CA 1
ATOM 888 C C . LYS A 1 116 ? -35.752 12.765 22.894 1.00 28.62 116 LYS A C 1
ATOM 890 O O . LYS A 1 116 ? -36.477 12.819 23.883 1.00 28.62 116 LYS A O 1
ATOM 895 N N . SER A 1 117 ? -35.041 13.807 22.468 1.00 27.05 117 SER A N 1
ATOM 896 C CA . SER A 1 117 ? -35.510 15.183 22.653 1.00 27.05 117 SER A CA 1
ATOM 897 C C . SER A 1 117 ? -35.294 15.989 21.370 1.00 27.05 117 SER A C 1
ATOM 899 O O . SER A 1 117 ? -34.215 16.031 20.788 1.00 27.05 117 SER A O 1
ATOM 901 N N . ALA A 1 118 ? -36.390 16.578 20.904 1.00 25.48 118 ALA A N 1
ATOM 902 C CA . ALA A 1 118 ? -36.412 17.672 19.954 1.00 25.48 118 ALA A CA 1
ATOM 903 C C . ALA A 1 118 ? -36.478 18.973 20.762 1.00 25.48 118 ALA A C 1
ATOM 905 O O . ALA A 1 118 ? -37.259 19.039 21.711 1.00 25.48 118 ALA A O 1
ATOM 906 N N . ALA A 1 119 ? -35.723 19.996 20.369 1.00 24.80 119 ALA A N 1
ATOM 907 C CA . ALA A 1 119 ? -36.081 21.390 20.611 1.00 24.80 119 ALA A CA 1
ATOM 908 C C . ALA A 1 119 ? -35.344 22.298 19.618 1.00 24.80 119 ALA A C 1
ATOM 910 O O . ALA A 1 119 ? -34.120 22.359 19.570 1.00 24.80 119 ALA A O 1
ATOM 911 N N . ASP A 1 120 ? -36.166 22.967 18.827 1.00 25.25 120 ASP A N 1
ATOM 912 C CA . ASP A 1 120 ? -35.904 23.973 17.811 1.00 25.25 120 ASP A CA 1
ATOM 913 C C . ASP A 1 120 ? -35.912 25.372 18.462 1.00 25.25 120 ASP A C 1
ATOM 915 O O . ASP A 1 120 ? -36.787 25.634 19.289 1.00 25.25 120 ASP A O 1
ATOM 919 N N . GLN A 1 121 ? -34.989 26.266 18.077 1.00 31.11 121 GLN A N 1
ATOM 920 C CA . GLN A 1 121 ? -35.183 27.727 18.112 1.00 31.11 121 GLN A CA 1
ATOM 921 C C . GLN A 1 121 ? -34.422 28.421 16.962 1.00 31.11 121 GLN A C 1
ATOM 923 O O . GLN A 1 121 ? -33.302 28.901 17.107 1.00 31.11 121 GLN A O 1
ATOM 928 N N . LYS A 1 122 ? -35.067 28.469 15.793 1.00 27.16 122 LYS A N 1
ATOM 929 C CA . LYS A 1 122 ? -35.518 29.691 15.087 1.00 27.16 122 LYS A CA 1
ATOM 930 C C . LYS A 1 122 ? -34.667 30.982 15.190 1.00 27.16 122 LYS A C 1
ATOM 932 O O . LYS A 1 122 ? -34.723 31.695 16.186 1.00 27.16 122 LYS A O 1
ATOM 937 N N . SER A 1 123 ? -34.114 31.428 14.054 1.00 24.44 123 SER A N 1
ATOM 938 C CA . SER A 1 123 ? -34.201 32.838 13.620 1.00 24.44 123 SER A CA 1
ATOM 939 C C . SER A 1 123 ? -34.086 32.970 12.089 1.00 24.44 123 SER A C 1
ATOM 941 O O . SER A 1 123 ? -33.251 32.352 11.441 1.00 24.44 123 SER A O 1
ATOM 943 N N . ALA A 1 124 ? -34.985 33.762 11.513 1.00 27.80 124 ALA A N 1
ATOM 944 C CA . ALA A 1 124 ? -35.024 34.254 10.129 1.00 27.80 124 ALA A CA 1
ATOM 945 C C . ALA A 1 124 ? -35.352 35.770 10.220 1.00 27.80 124 ALA A C 1
ATOM 947 O O . ALA A 1 124 ? -35.673 36.196 11.336 1.00 27.80 124 ALA A O 1
ATOM 948 N N . PRO A 1 125 ? -35.426 36.597 9.146 1.00 40.00 125 PRO A N 1
ATOM 949 C CA . PRO A 1 125 ? -35.155 36.376 7.708 1.00 40.00 125 PRO A CA 1
ATOM 950 C C . PRO A 1 125 ? -34.410 37.554 6.993 1.00 40.00 125 PRO A C 1
ATOM 952 O O . PRO A 1 125 ? -34.338 38.651 7.535 1.00 40.00 125 PRO A O 1
ATOM 955 N N . LYS A 1 126 ? -33.960 37.376 5.729 1.00 24.66 126 LYS A N 1
ATOM 956 C CA . LYS A 1 126 ? -34.368 38.163 4.518 1.00 24.66 126 LYS A CA 1
ATOM 957 C C . LYS A 1 126 ? -33.337 38.215 3.362 1.00 24.66 126 LYS A C 1
ATOM 959 O O . LYS A 1 126 ? -32.225 38.683 3.539 1.00 24.66 126 LYS A O 1
ATOM 964 N N . ALA A 1 127 ? -33.860 37.866 2.177 1.00 24.47 127 ALA A N 1
ATOM 965 C CA . ALA A 1 127 ? -33.760 38.506 0.849 1.00 24.47 127 ALA A CA 1
ATOM 966 C C . ALA A 1 127 ? -32.406 38.699 0.114 1.00 24.47 127 ALA A C 1
ATOM 968 O O . ALA A 1 127 ? -31.523 39.424 0.554 1.00 24.47 127 ALA A O 1
ATOM 969 N N . SER A 1 128 ? -32.352 38.124 -1.100 1.00 30.67 128 SER A N 1
ATOM 970 C CA . SER A 1 128 ? -31.426 38.376 -2.229 1.00 30.67 128 SER A CA 1
ATOM 971 C C . SER A 1 128 ? -31.487 39.837 -2.740 1.00 30.67 128 SER A C 1
ATOM 973 O O . SER A 1 128 ? -32.474 40.509 -2.431 1.00 30.67 128 SER A O 1
ATOM 975 N N . PRO A 1 129 ? -30.523 40.356 -3.544 1.00 29.42 129 PRO A N 1
ATOM 976 C CA . PRO A 1 129 ? -30.348 39.991 -4.968 1.00 29.42 129 PRO A CA 1
ATOM 977 C C . PRO A 1 129 ? -28.881 40.083 -5.481 1.00 29.42 129 PRO A C 1
ATOM 979 O O . PRO A 1 129 ? -27.953 40.296 -4.710 1.00 29.42 129 PRO A O 1
ATOM 982 N N . GLY A 1 130 ? -28.668 39.829 -6.779 1.00 22.19 130 GLY A N 1
ATOM 983 C CA . GLY A 1 130 ? -27.354 39.590 -7.394 1.00 22.19 130 GLY A CA 1
ATOM 984 C C . GLY A 1 130 ? -26.575 40.819 -7.884 1.00 22.19 130 GLY A C 1
ATOM 985 O O . GLY A 1 130 ? -26.954 41.953 -7.624 1.00 22.19 130 GLY A O 1
ATOM 986 N N . GLY A 1 131 ? -25.519 40.566 -8.674 1.00 21.59 131 GLY A N 1
ATOM 987 C CA . GLY A 1 131 ? -24.921 41.570 -9.570 1.00 21.59 131 GLY A CA 1
ATOM 988 C C . GLY A 1 131 ? -23.394 41.733 -9.522 1.00 21.59 131 GLY A C 1
ATOM 989 O O . GLY A 1 131 ? -22.859 42.336 -8.609 1.00 21.59 131 GLY A O 1
ATOM 990 N N . LYS A 1 132 ? -22.747 41.224 -10.578 1.00 24.44 132 LYS A N 1
ATOM 991 C CA . LYS A 1 132 ? -21.398 41.454 -11.154 1.00 24.44 132 LYS A CA 1
ATOM 992 C C . LYS A 1 132 ? -20.652 42.777 -10.862 1.00 24.44 132 LYS A C 1
ATOM 994 O O . LYS A 1 132 ? -21.262 43.836 -10.818 1.00 24.44 132 LYS A O 1
ATOM 999 N N . THR A 1 133 ? -19.314 42.706 -10.928 1.00 22.97 133 THR A N 1
ATOM 1000 C CA . THR A 1 133 ? -18.361 43.634 -11.612 1.00 22.97 133 THR A CA 1
ATOM 1001 C C . THR A 1 133 ? -16.937 43.038 -11.506 1.00 22.97 133 THR A C 1
ATOM 1003 O O . THR A 1 133 ? -16.673 42.318 -10.552 1.00 22.97 133 THR A O 1
ATOM 1006 N N . GLU A 1 134 ? -15.930 43.266 -12.357 1.00 25.50 134 GLU A N 1
ATOM 1007 C CA . GLU A 1 134 ? -15.792 43.413 -13.816 1.00 25.50 134 GLU A CA 1
ATOM 1008 C C . GLU A 1 134 ? -14.281 43.229 -14.170 1.00 25.50 134 GLU A C 1
ATOM 1010 O O . GLU A 1 134 ? -13.440 43.106 -13.285 1.00 25.50 134 GLU A O 1
ATOM 1015 N N . LYS A 1 135 ? -13.978 43.131 -15.469 1.00 29.09 135 LYS A N 1
ATOM 1016 C CA . LYS A 1 135 ? -12.799 42.597 -16.206 1.00 29.09 135 LYS A CA 1
ATOM 1017 C C . LYS A 1 135 ? -11.610 43.600 -16.353 1.00 29.09 135 LYS A C 1
ATOM 1019 O O . LYS A 1 135 ? -11.796 44.747 -15.961 1.00 29.09 135 LYS A O 1
ATOM 1024 N N . PRO A 1 136 ? -10.428 43.247 -16.943 1.00 30.22 136 PRO A N 1
ATOM 1025 C CA . PRO A 1 136 ? -10.237 43.092 -18.419 1.00 30.22 136 PRO A CA 1
ATOM 1026 C C . PRO A 1 136 ? -9.292 41.912 -18.825 1.00 30.22 136 PRO A C 1
ATOM 1028 O O . PRO A 1 136 ? -8.347 41.605 -18.115 1.00 30.22 136 PRO A O 1
ATOM 1031 N N . ALA A 1 137 ? -9.582 41.037 -19.811 1.00 29.89 137 ALA A N 1
ATOM 1032 C CA . ALA A 1 137 ? -9.345 41.114 -21.280 1.00 29.89 137 ALA A CA 1
ATOM 1033 C C . ALA A 1 137 ? -7.927 41.588 -21.689 1.00 29.89 137 ALA A C 1
ATOM 1035 O O . ALA A 1 137 ? -7.506 42.624 -21.186 1.00 29.89 137 ALA A O 1
ATOM 1036 N N . PRO A 1 138 ? -7.207 40.880 -22.594 1.00 31.47 138 PRO A N 1
ATOM 1037 C CA . PRO A 1 138 ? -7.602 40.654 -24.002 1.00 31.47 138 PRO A CA 1
ATOM 1038 C C . PRO A 1 138 ? -7.409 39.182 -24.444 1.00 31.47 138 PRO A C 1
ATOM 1040 O O . PRO A 1 138 ? -6.834 38.395 -23.710 1.00 31.47 138 PRO A O 1
ATOM 1043 N N . ALA A 1 139 ? -7.821 38.675 -25.601 1.00 27.34 139 ALA A N 1
ATOM 1044 C CA . ALA A 1 139 ? -8.804 39.019 -26.618 1.00 27.34 139 ALA A CA 1
ATOM 1045 C C . ALA A 1 139 ? -9.185 37.665 -27.254 1.00 27.34 139 ALA A C 1
ATOM 1047 O O . ALA A 1 139 ? -8.340 36.781 -27.393 1.00 27.34 139 ALA A O 1
ATOM 1048 N N . LYS A 1 140 ? -10.464 37.491 -27.593 1.00 29.98 140 LYS A N 1
ATOM 1049 C CA . LYS A 1 140 ? -10.951 36.359 -28.383 1.00 29.98 140 LYS A CA 1
ATOM 1050 C C . LYS A 1 140 ? -10.312 36.401 -29.772 1.00 29.98 140 LYS A C 1
ATOM 1052 O O . LYS A 1 140 ? -10.341 37.457 -30.393 1.00 29.98 140 LYS A O 1
ATOM 1057 N N . ASN A 1 141 ? -9.906 35.242 -30.277 1.00 28.98 141 ASN A N 1
ATOM 1058 C CA . ASN A 1 141 ? -10.333 34.845 -31.610 1.00 28.98 141 ASN A CA 1
ATOM 1059 C C . ASN A 1 141 ? -11.153 33.568 -31.475 1.00 28.98 141 ASN A C 1
ATOM 1061 O O . ASN A 1 141 ? -10.732 32.587 -30.867 1.00 28.98 141 ASN A O 1
ATOM 1065 N N . GLU A 1 142 ? -12.372 33.664 -31.982 1.00 33.03 142 GLU A N 1
ATOM 1066 C CA . GLU A 1 142 ? -13.309 32.577 -32.162 1.00 33.03 142 GLU A CA 1
ATOM 1067 C C . GLU A 1 142 ? -12.800 31.683 -33.293 1.00 33.03 142 GLU A C 1
ATOM 1069 O O . GLU A 1 142 ? -12.636 32.129 -34.423 1.00 33.03 142 GLU A O 1
ATOM 1074 N N . ALA A 1 143 ? -12.584 30.413 -32.977 1.00 26.25 143 ALA A N 1
ATOM 1075 C CA . ALA A 1 143 ? -12.810 29.316 -33.898 1.00 26.25 143 ALA A CA 1
ATOM 1076 C C . ALA A 1 143 ? -13.467 28.220 -33.063 1.00 26.25 143 ALA A C 1
ATOM 1078 O O . ALA A 1 143 ? -12.825 27.539 -32.265 1.00 26.25 143 ALA A O 1
ATOM 1079 N N . VAL A 1 144 ? -14.788 28.124 -33.179 1.00 41.06 144 VAL A N 1
ATOM 1080 C CA . VAL A 1 144 ? -15.527 26.936 -32.767 1.00 41.06 144 VAL A CA 1
ATOM 1081 C C . VAL A 1 144 ? -15.111 25.850 -33.757 1.00 41.06 144 VAL A C 1
ATOM 1083 O O . VAL A 1 144 ? -15.715 25.721 -34.815 1.00 41.06 144 VAL A O 1
ATOM 1086 N N . ALA A 1 145 ? -14.026 25.134 -33.461 1.00 31.80 145 ALA A N 1
ATOM 1087 C CA . ALA A 1 145 ? -13.752 23.867 -34.118 1.00 31.80 145 ALA A CA 1
ATOM 1088 C C . ALA A 1 145 ? -14.754 22.875 -33.530 1.00 31.80 145 ALA A C 1
ATOM 1090 O O . ALA A 1 145 ? -14.728 22.569 -32.336 1.00 31.80 145 ALA A O 1
ATOM 1091 N N . ALA A 1 146 ? -15.734 22.514 -34.352 1.00 35.16 146 ALA A N 1
ATOM 1092 C CA . ALA A 1 146 ? -16.746 21.531 -34.034 1.00 35.16 146 ALA A CA 1
ATOM 1093 C C . ALA A 1 146 ? -16.073 20.268 -33.484 1.00 35.16 146 ALA A C 1
ATOM 1095 O O . ALA A 1 146 ? -15.126 19.764 -34.079 1.00 35.16 146 ALA A O 1
ATOM 1096 N N . ALA A 1 147 ? -16.569 19.755 -32.355 1.00 39.66 147 ALA A N 1
ATOM 1097 C CA . ALA A 1 147 ? -16.281 18.378 -31.979 1.00 39.66 147 ALA A CA 1
ATOM 1098 C C . ALA A 1 147 ? -16.630 17.489 -33.185 1.00 39.66 147 ALA A C 1
ATOM 1100 O O . ALA A 1 147 ? -17.725 17.694 -33.733 1.00 39.66 147 ALA A O 1
ATOM 1101 N N . PRO A 1 148 ? -15.760 16.554 -33.615 1.00 44.38 148 PRO A N 1
ATOM 1102 C CA . PRO A 1 148 ? -16.144 15.592 -34.628 1.00 44.38 148 PRO A CA 1
ATOM 1103 C C . PRO A 1 148 ? -17.278 14.772 -34.031 1.00 44.38 148 PRO A C 1
ATOM 1105 O O . PRO A 1 148 ? -17.122 13.936 -33.145 1.00 44.38 148 PRO A O 1
ATOM 1108 N N . LYS A 1 149 ? -18.483 15.137 -34.445 1.00 51.75 149 LYS A N 1
ATOM 1109 C CA . LYS A 1 149 ? -19.686 14.388 -34.179 1.00 51.75 149 LYS A CA 1
ATOM 1110 C C . LYS A 1 149 ? -19.626 13.204 -35.129 1.00 51.75 149 LYS A C 1
ATOM 1112 O O . LYS A 1 149 ? -20.091 13.322 -36.260 1.00 51.75 149 LYS A O 1
ATOM 1117 N N . PHE A 1 150 ? -19.069 12.086 -34.674 1.00 55.72 150 PHE A N 1
ATOM 1118 C CA . PHE A 1 150 ? -19.336 10.782 -35.274 1.00 55.72 150 PHE A CA 1
ATOM 1119 C C . PHE A 1 150 ? -20.805 10.443 -34.970 1.00 55.72 150 PHE A C 1
ATOM 1121 O O . PHE A 1 150 ? -21.124 9.689 -34.057 1.00 55.72 150 PHE A O 1
ATOM 1128 N N . LEU A 1 151 ? -21.718 11.157 -35.633 1.00 51.22 151 LEU A N 1
ATOM 1129 C CA . LEU A 1 151 ? -23.147 10.912 -35.558 1.00 51.22 151 LEU A CA 1
ATOM 1130 C C . LEU A 1 151 ? -23.449 9.652 -36.358 1.00 51.22 151 LEU A C 1
ATOM 1132 O O . LEU A 1 151 ? -23.053 9.535 -37.515 1.00 51.22 151 LEU A O 1
ATOM 1136 N N . ASP A 1 152 ? -24.202 8.791 -35.683 1.00 51.59 152 ASP A N 1
ATOM 1137 C CA . ASP A 1 152 ? -24.839 7.567 -36.143 1.00 51.59 152 ASP A CA 1
ATOM 1138 C C . ASP A 1 152 ? -23.894 6.365 -36.276 1.00 51.59 152 ASP A C 1
ATOM 1140 O O . ASP A 1 152 ? -23.065 6.264 -37.179 1.00 51.59 152 ASP A O 1
ATOM 1144 N N . ALA A 1 153 ? -24.058 5.427 -35.332 1.00 47.59 153 ALA A N 1
ATOM 1145 C CA . ALA A 1 153 ? -23.552 4.070 -35.459 1.00 47.59 153 ALA A CA 1
ATOM 1146 C C . ALA A 1 153 ? -24.015 3.522 -36.822 1.00 47.59 153 ALA A C 1
ATOM 1148 O O . ALA A 1 153 ? -25.225 3.484 -37.064 1.00 47.59 153 ALA A O 1
ATOM 1149 N N . PRO A 1 154 ? -23.100 3.135 -37.727 1.00 56.19 154 PRO A N 1
ATOM 1150 C CA . PRO A 1 154 ? -23.475 2.358 -38.896 1.00 56.19 154 PRO A CA 1
ATOM 1151 C C . PRO A 1 154 ? -24.291 1.139 -38.445 1.00 56.19 154 PRO A C 1
ATOM 1153 O O . PRO A 1 154 ? -23.971 0.528 -37.427 1.00 56.19 154 PRO A O 1
ATOM 1156 N N . ASP A 1 155 ? -25.351 0.792 -39.178 1.00 53.38 155 ASP A N 1
ATOM 1157 C CA . ASP A 1 155 ? -26.206 -0.359 -38.869 1.00 53.38 155 ASP A CA 1
ATOM 1158 C C . ASP A 1 155 ? -25.366 -1.642 -38.687 1.00 53.38 155 ASP A C 1
ATOM 1160 O O . ASP A 1 155 ? -24.835 -2.193 -39.654 1.00 53.38 155 ASP A O 1
ATOM 1164 N N . GLY A 1 156 ? -25.241 -2.132 -37.448 1.00 61.81 156 GLY A N 1
ATOM 1165 C CA . GLY A 1 156 ? -24.440 -3.318 -37.142 1.00 61.81 156 GLY A CA 1
ATOM 1166 C C . GLY A 1 156 ? -24.212 -3.556 -35.649 1.00 61.81 156 GLY A C 1
ATOM 1167 O O . GLY A 1 156 ? -24.478 -2.700 -34.810 1.00 61.81 156 GLY A O 1
ATOM 1168 N N . SER A 1 157 ? -23.733 -4.753 -35.301 1.00 73.81 157 SER A N 1
ATOM 1169 C CA . SER A 1 157 ? -23.210 -5.015 -33.951 1.00 73.81 157 SER A CA 1
ATOM 1170 C C . SER A 1 157 ? -21.844 -4.331 -33.796 1.00 73.81 157 SER A C 1
ATOM 1172 O O . SER A 1 157 ? -21.079 -4.395 -34.757 1.00 73.81 157 SER A O 1
ATOM 1174 N N . PRO A 1 158 ? -21.525 -3.706 -32.645 1.00 81.31 158 PRO A N 1
ATOM 1175 C CA . PRO A 1 158 ? -20.220 -3.078 -32.418 1.00 81.31 158 PRO A CA 1
ATOM 1176 C C . PRO A 1 158 ? -19.056 -4.043 -32.674 1.00 81.31 158 PRO A C 1
ATOM 1178 O O . PRO A 1 158 ? -19.124 -5.210 -32.275 1.00 81.31 158 PRO A O 1
ATOM 1181 N N . ASP A 1 159 ? -17.997 -3.552 -33.318 1.00 85.12 159 ASP A N 1
ATOM 1182 C CA . ASP A 1 159 ? -16.773 -4.320 -33.547 1.00 85.12 159 ASP A CA 1
ATOM 1183 C C . ASP A 1 159 ? -15.914 -4.360 -32.268 1.00 85.12 159 ASP A C 1
ATOM 1185 O O . ASP A 1 159 ? -15.942 -3.444 -31.448 1.00 85.12 159 ASP A O 1
ATOM 1189 N N . ASP A 1 160 ? -15.103 -5.408 -32.090 1.00 83.69 160 ASP A N 1
ATOM 1190 C CA . ASP A 1 160 ? -14.188 -5.509 -30.941 1.00 83.69 160 ASP A CA 1
ATOM 1191 C C . ASP A 1 160 ? -12.918 -4.682 -31.189 1.00 83.69 160 ASP A C 1
ATOM 1193 O O . ASP A 1 160 ? -11.930 -5.164 -31.757 1.00 83.69 160 ASP A O 1
ATOM 1197 N N . LEU A 1 161 ? -12.929 -3.411 -30.784 1.00 83.00 161 LEU A N 1
ATOM 1198 C CA . LEU A 1 161 ? -11.828 -2.476 -31.052 1.00 83.00 161 LEU A CA 1
ATOM 1199 C C . LEU A 1 161 ? -10.498 -2.906 -30.414 1.00 83.00 161 LEU A C 1
ATOM 1201 O O . LEU A 1 161 ? -9.438 -2.486 -30.880 1.00 83.00 161 LEU A O 1
ATOM 1205 N N . LYS A 1 162 ? -10.528 -3.815 -29.428 1.00 82.25 162 LYS A N 1
ATOM 1206 C CA . LYS A 1 162 ? -9.328 -4.398 -28.802 1.00 82.25 162 LYS A CA 1
ATOM 1207 C C . LYS A 1 162 ? -8.415 -5.149 -29.779 1.00 82.25 162 LYS A C 1
ATOM 1209 O O . LYS A 1 162 ? -7.276 -5.454 -29.433 1.00 82.25 162 LYS A O 1
ATOM 1214 N N . LYS A 1 163 ? -8.891 -5.472 -30.989 1.00 79.50 163 LYS A N 1
ATOM 1215 C CA . LYS A 1 163 ? -8.073 -6.114 -32.036 1.00 79.50 163 LYS A CA 1
ATOM 1216 C C . LYS A 1 163 ? -7.035 -5.180 -32.674 1.00 79.50 163 LYS A C 1
ATOM 1218 O O . LYS A 1 163 ? -6.145 -5.668 -33.373 1.00 79.50 163 LYS A O 1
ATOM 1223 N N . ILE A 1 164 ? -7.134 -3.869 -32.443 1.00 75.12 164 ILE A N 1
ATOM 1224 C CA . ILE A 1 164 ? -6.176 -2.854 -32.906 1.00 75.12 164 ILE A CA 1
ATOM 1225 C C . ILE A 1 164 ? -5.123 -2.596 -31.816 1.00 75.12 164 ILE A C 1
ATOM 1227 O O . ILE A 1 164 ? -5.435 -2.520 -30.626 1.00 75.12 164 ILE A O 1
ATOM 1231 N N . LEU A 1 165 ? -3.855 -2.440 -32.216 1.00 67.56 165 LEU A N 1
ATOM 1232 C CA . LEU A 1 165 ? -2.735 -2.177 -31.308 1.00 67.56 165 LEU A CA 1
ATOM 1233 C C . LEU A 1 165 ? -2.986 -0.984 -30.390 1.00 67.56 165 LEU A C 1
ATOM 1235 O O . LEU A 1 165 ? -3.343 0.097 -30.838 1.00 67.56 165 LEU A O 1
ATOM 1239 N N . GLY A 1 166 ? -2.690 -1.147 -29.104 1.00 68.12 166 GLY A N 1
ATOM 1240 C CA . GLY A 1 166 ? -2.730 -0.034 -28.158 1.00 68.12 166 GLY A CA 1
ATOM 1241 C C . GLY A 1 166 ? -4.139 0.341 -27.694 1.00 68.12 166 GLY A C 1
ATOM 1242 O O . GLY A 1 166 ? -4.249 1.112 -26.739 1.00 68.12 166 GLY A O 1
ATOM 1243 N N . ILE A 1 167 ? -5.193 -0.250 -28.273 1.00 75.44 167 ILE A N 1
ATOM 1244 C CA . ILE A 1 167 ? -6.571 -0.145 -27.784 1.00 75.44 167 ILE A CA 1
ATOM 1245 C C . ILE A 1 167 ? -6.817 -1.258 -26.757 1.00 75.44 167 ILE A C 1
ATOM 1247 O O . ILE A 1 167 ? -7.063 -2.411 -27.091 1.00 75.44 167 ILE A O 1
ATOM 1251 N N . GLY A 1 168 ? -6.709 -0.918 -25.471 1.00 69.75 168 GLY A N 1
ATOM 1252 C CA . GLY A 1 168 ? -7.140 -1.789 -24.368 1.00 69.75 168 GLY A CA 1
ATOM 1253 C C . GLY A 1 168 ? -8.603 -1.550 -23.982 1.00 69.75 168 GLY A C 1
ATOM 1254 O O . GLY A 1 168 ? -9.221 -0.616 -24.477 1.00 69.75 168 GLY A O 1
ATOM 1255 N N . SER A 1 169 ? -9.133 -2.316 -23.023 1.00 73.00 169 SER A N 1
ATOM 1256 C CA . SER A 1 169 ? -10.526 -2.180 -22.546 1.00 73.00 169 SER A CA 1
ATOM 1257 C C . SER A 1 169 ? -10.891 -0.764 -22.082 1.00 73.00 169 SER A C 1
ATOM 1259 O O . SER A 1 169 ? -11.992 -0.297 -22.333 1.00 73.00 169 SER A O 1
ATOM 1261 N N . VAL A 1 170 ? -9.952 -0.063 -21.439 1.00 74.56 170 VAL A N 1
ATOM 1262 C CA . VAL A 1 170 ? -10.151 1.325 -20.991 1.00 74.56 170 VAL A CA 1
ATOM 1263 C C . VAL A 1 170 ? -10.226 2.289 -22.176 1.00 74.56 170 VAL A C 1
ATOM 1265 O O . VAL A 1 170 ? -11.051 3.192 -22.173 1.00 74.56 170 VAL A O 1
ATOM 1268 N N . LEU A 1 171 ? -9.380 2.107 -23.196 1.00 74.44 171 LEU A N 1
ATOM 1269 C CA . LEU A 1 171 ? -9.407 2.971 -24.381 1.00 74.44 171 LEU A CA 1
ATOM 1270 C C . LEU A 1 171 ? -10.613 2.659 -25.264 1.00 74.44 171 LEU A C 1
ATOM 1272 O O . LEU A 1 171 ? -11.180 3.573 -25.841 1.00 74.44 171 LEU A O 1
ATOM 1276 N N . GLU A 1 172 ? -11.016 1.396 -25.347 1.00 81.44 172 GLU A N 1
ATOM 1277 C CA . GLU A 1 172 ? -12.253 0.991 -26.006 1.00 81.44 172 GLU A CA 1
ATOM 1278 C C . GLU A 1 172 ? -13.470 1.651 -25.344 1.00 81.44 172 GLU A C 1
ATOM 1280 O O . GLU A 1 172 ? -14.292 2.223 -26.047 1.00 81.44 172 GLU A O 1
ATOM 1285 N N . GLU A 1 173 ? -13.560 1.664 -24.008 1.00 82.44 173 GLU A N 1
ATOM 1286 C CA . GLU A 1 173 ? -14.621 2.381 -23.283 1.00 82.44 173 GLU A CA 1
ATOM 1287 C C . GLU A 1 173 ? -14.615 3.884 -23.607 1.00 82.44 173 GLU A C 1
ATOM 1289 O O . GLU A 1 173 ? -15.653 4.450 -23.937 1.00 82.44 173 GLU A O 1
ATOM 1294 N N . GLN A 1 174 ? -13.439 4.517 -23.628 1.00 82.88 174 GLN A N 1
ATOM 1295 C CA . GLN A 1 174 ? -13.311 5.934 -23.983 1.00 82.88 174 GLN A CA 1
ATOM 1296 C C . GLN A 1 174 ? -13.648 6.229 -25.453 1.00 82.88 174 GLN A C 1
ATOM 1298 O O . GLN A 1 174 ? -14.207 7.278 -25.754 1.00 82.88 174 GLN A O 1
ATOM 1303 N N . LEU A 1 175 ? -13.310 5.335 -26.382 1.00 85.62 175 LEU A N 1
ATOM 1304 C CA . LEU A 1 175 ? -13.661 5.468 -27.799 1.00 85.62 175 LEU A CA 1
ATOM 1305 C C . LEU A 1 175 ? -15.165 5.285 -28.014 1.00 85.62 175 LEU A C 1
ATOM 1307 O O . LEU A 1 175 ? -15.776 6.077 -28.732 1.00 85.62 175 LEU A O 1
ATOM 1311 N N . ASN A 1 176 ? -15.764 4.322 -27.317 1.00 86.25 176 ASN A N 1
ATOM 1312 C CA . ASN A 1 176 ? -17.205 4.107 -27.284 1.00 86.25 176 ASN A CA 1
ATOM 1313 C C . ASN A 1 176 ? -17.939 5.340 -26.727 1.00 86.25 176 ASN A C 1
ATOM 1315 O O . ASN A 1 176 ? -18.940 5.766 -27.300 1.00 86.25 176 ASN A O 1
ATOM 1319 N N . ASP A 1 177 ? -17.412 5.975 -25.675 1.00 83.62 177 ASP A N 1
ATOM 1320 C CA . ASP A 1 177 ? -17.953 7.225 -25.118 1.00 83.62 177 ASP A CA 1
ATOM 1321 C C . ASP A 1 177 ? -17.902 8.397 -26.121 1.00 83.62 177 ASP A C 1
ATOM 1323 O O . ASP A 1 177 ? -18.768 9.276 -26.105 1.00 83.62 177 ASP A O 1
ATOM 1327 N N . ILE A 1 178 ? -16.907 8.409 -27.019 1.00 83.06 178 ILE A N 1
ATOM 1328 C CA . ILE A 1 178 ? -16.752 9.401 -28.102 1.00 83.06 178 ILE A CA 1
ATOM 1329 C C . ILE A 1 178 ? -17.617 9.046 -29.332 1.00 83.06 178 ILE A C 1
ATOM 1331 O O . ILE A 1 178 ? -17.809 9.884 -30.215 1.00 83.06 178 ILE A O 1
ATOM 1335 N N . GLY A 1 179 ? -18.192 7.840 -29.381 1.00 82.38 179 GLY A N 1
ATOM 1336 C CA . GLY A 1 179 ? -19.059 7.373 -30.467 1.00 82.38 179 GLY A CA 1
ATOM 1337 C C . GLY A 1 179 ? -18.359 6.532 -31.541 1.00 82.38 179 GLY A C 1
ATOM 1338 O O . GLY A 1 179 ? -18.892 6.366 -32.641 1.00 82.38 179 GLY A O 1
ATOM 1339 N N . VAL A 1 180 ? -17.165 6.013 -31.251 1.00 86.38 180 VAL A N 1
ATOM 1340 C CA . VAL A 1 180 ? -16.397 5.131 -32.136 1.00 86.38 180 VAL A CA 1
ATOM 1341 C C . VAL A 1 180 ? -16.623 3.686 -31.698 1.00 86.38 180 VAL A C 1
ATOM 1343 O O . VAL A 1 180 ? -16.130 3.282 -30.653 1.00 86.38 180 VAL A O 1
ATOM 1346 N N . PHE A 1 181 ? -17.350 2.919 -32.508 1.00 85.06 181 PHE A N 1
ATOM 1347 C CA . PHE A 1 181 ? -17.765 1.537 -32.232 1.00 85.06 181 PHE A CA 1
ATOM 1348 C C . PHE A 1 181 ? -17.338 0.536 -33.319 1.00 85.06 181 PHE A C 1
ATOM 1350 O O . PHE A 1 181 ? -17.422 -0.670 -33.100 1.00 85.06 181 PHE A O 1
ATOM 1357 N N . HIS A 1 182 ? -16.908 1.010 -34.494 1.00 88.19 182 HIS A N 1
ATOM 1358 C CA . HIS A 1 182 ? -16.607 0.167 -35.655 1.00 88.19 182 HIS A CA 1
ATOM 1359 C C . HIS A 1 182 ? -15.235 0.456 -36.261 1.00 88.19 182 HIS A C 1
ATOM 1361 O O . HIS A 1 182 ? -14.775 1.603 -36.283 1.00 88.19 182 HIS A O 1
ATOM 1367 N N . TYR A 1 183 ? -14.616 -0.563 -36.866 1.00 86.69 183 TYR A N 1
ATOM 1368 C CA . TYR A 1 183 ? -13.349 -0.391 -37.589 1.00 86.69 183 TYR A CA 1
ATOM 1369 C C . TYR A 1 183 ? -13.492 0.575 -38.772 1.00 86.69 183 TYR A C 1
ATOM 1371 O O . TYR A 1 183 ? -12.567 1.322 -39.083 1.00 86.69 183 TYR A O 1
ATOM 1379 N N . SER A 1 184 ? -14.677 0.637 -39.386 1.00 85.50 184 SER A N 1
ATOM 1380 C CA . SER A 1 184 ? -14.972 1.569 -40.480 1.00 85.50 184 SER A CA 1
ATOM 1381 C C . SER A 1 184 ? -14.814 3.035 -40.099 1.00 85.50 184 SER A C 1
ATOM 1383 O O . SER A 1 184 ? -14.456 3.840 -40.953 1.00 85.50 184 SER A O 1
ATOM 1385 N N . GLN A 1 185 ? -15.062 3.381 -38.835 1.00 85.69 185 GLN A N 1
ATOM 1386 C CA . GLN A 1 185 ? -14.917 4.750 -38.345 1.00 85.69 185 GLN A CA 1
ATOM 1387 C C . GLN A 1 185 ? -13.437 5.095 -38.163 1.00 85.69 185 GLN A C 1
ATOM 1389 O O . GLN A 1 185 ? -12.989 6.131 -38.644 1.00 85.69 185 GLN A O 1
ATOM 1394 N N . ILE A 1 186 ? -12.660 4.189 -37.559 1.00 85.50 186 ILE A N 1
ATOM 1395 C CA . ILE A 1 186 ? -11.215 4.369 -37.346 1.00 85.50 186 ILE A CA 1
ATOM 1396 C C . ILE A 1 186 ? -10.467 4.441 -38.682 1.00 85.50 186 ILE A C 1
ATOM 1398 O O . ILE A 1 186 ? -9.587 5.278 -38.860 1.00 85.50 186 ILE A O 1
ATOM 1402 N N . ALA A 1 187 ? -10.855 3.616 -39.657 1.00 85.19 187 ALA A N 1
ATOM 1403 C CA . ALA A 1 187 ? -10.280 3.611 -41.001 1.00 85.19 187 ALA A CA 1
ATOM 1404 C C . ALA A 1 187 ? -10.485 4.928 -41.778 1.00 85.19 187 ALA A C 1
ATOM 1406 O O . ALA A 1 187 ? -9.806 5.151 -42.782 1.00 85.19 187 ALA A O 1
ATOM 1407 N N . GLN A 1 188 ? -11.432 5.766 -41.343 1.00 85.69 188 GLN A N 1
ATOM 1408 C CA . GLN A 1 188 ? -11.807 7.032 -41.977 1.00 85.69 188 GLN A CA 1
ATOM 1409 C C . GLN A 1 188 ? -11.336 8.265 -41.195 1.00 85.69 188 GLN A C 1
ATOM 1411 O O . GLN A 1 188 ? -11.666 9.380 -41.596 1.00 85.69 188 GLN A O 1
ATOM 1416 N N . PHE A 1 189 ? -10.579 8.097 -40.103 1.00 85.94 189 PHE A N 1
ATOM 1417 C CA . PHE A 1 189 ? -10.074 9.229 -39.328 1.00 85.94 189 PHE A CA 1
ATOM 1418 C C . PHE A 1 189 ? -9.232 10.167 -40.196 1.00 85.94 189 PHE A C 1
ATOM 1420 O O . PHE A 1 189 ? -8.248 9.757 -40.812 1.00 85.94 189 PHE A O 1
ATOM 1427 N N . SER A 1 190 ? -9.621 11.440 -40.220 1.00 83.44 190 SER A N 1
ATOM 1428 C CA . SER A 1 190 ? -8.812 12.516 -40.787 1.00 83.44 190 SER A CA 1
ATOM 1429 C C . SER A 1 190 ? -7.784 13.027 -39.774 1.00 83.44 190 SER A C 1
ATOM 1431 O O . SER A 1 190 ? -7.926 12.814 -38.571 1.00 83.44 190 SER A O 1
ATOM 1433 N N . ASP A 1 191 ? -6.769 13.764 -40.232 1.00 80.12 191 ASP A N 1
ATOM 1434 C CA . ASP A 1 191 ? -5.759 14.369 -39.346 1.00 80.12 191 ASP A CA 1
ATOM 1435 C C . ASP A 1 191 ? -6.388 15.283 -38.269 1.00 80.12 191 ASP A C 1
ATOM 1437 O O . ASP A 1 191 ? -5.878 15.391 -37.150 1.00 80.12 191 ASP A O 1
ATOM 1441 N N . GLU A 1 192 ? -7.526 15.914 -38.577 1.00 81.00 192 GLU A N 1
ATOM 1442 C CA . GLU A 1 192 ? -8.294 16.732 -37.630 1.00 81.00 192 GLU A CA 1
ATOM 1443 C C . GLU A 1 192 ? -9.000 15.873 -36.569 1.00 81.00 192 GLU A C 1
ATOM 1445 O O . GLU A 1 192 ? -8.977 16.211 -35.381 1.00 81.00 192 GLU A O 1
ATOM 1450 N N . ASP A 1 193 ? -9.563 14.731 -36.974 1.00 80.88 193 ASP A N 1
ATOM 1451 C CA . ASP A 1 193 ? -10.187 13.759 -36.069 1.00 80.88 193 ASP A CA 1
ATOM 1452 C C . ASP A 1 193 ? -9.151 13.147 -35.127 1.00 80.88 193 ASP A C 1
ATOM 1454 O O . ASP A 1 193 ? -9.361 13.078 -33.914 1.00 80.88 193 ASP A O 1
ATOM 1458 N N . VAL A 1 194 ? -7.992 12.770 -35.671 1.00 81.00 194 VAL A N 1
ATOM 1459 C CA . VAL A 1 194 ? -6.862 12.240 -34.905 1.00 81.00 194 VAL A CA 1
ATOM 1460 C C . VAL A 1 194 ? -6.402 13.258 -33.862 1.00 81.00 194 VAL A C 1
ATOM 1462 O O . VAL A 1 194 ? -6.217 12.901 -32.699 1.00 81.00 194 VAL A O 1
ATOM 1465 N N . ALA A 1 195 ? -6.287 14.540 -34.222 1.00 80.50 195 ALA A N 1
ATOM 1466 C CA . ALA A 1 195 ? -5.914 15.599 -33.284 1.00 80.50 195 ALA A CA 1
ATOM 1467 C C . ALA A 1 195 ? -6.965 15.820 -32.176 1.00 80.50 195 ALA A C 1
ATOM 1469 O O . ALA A 1 195 ? -6.610 16.026 -31.005 1.00 80.50 195 ALA A O 1
ATOM 1470 N N . ALA A 1 196 ? -8.254 15.754 -32.519 1.00 80.69 196 ALA A N 1
ATOM 1471 C CA . ALA A 1 196 ? -9.352 15.882 -31.564 1.00 80.69 196 ALA A CA 1
ATOM 1472 C C . ALA A 1 196 ? -9.386 14.705 -30.573 1.00 80.69 196 ALA A C 1
ATOM 1474 O O . ALA A 1 196 ? -9.473 14.915 -29.360 1.00 80.69 196 ALA A O 1
ATOM 1475 N N . ILE A 1 197 ? -9.238 13.476 -31.073 1.00 80.81 197 ILE A N 1
ATOM 1476 C CA . ILE A 1 197 ? -9.209 12.258 -30.259 1.00 80.81 197 ILE A CA 1
ATOM 1477 C C . ILE A 1 197 ? -7.940 12.221 -29.396 1.00 80.81 197 ILE A C 1
ATOM 1479 O O . ILE A 1 197 ? -8.027 11.957 -28.198 1.00 80.81 197 ILE A O 1
ATOM 1483 N N . ASN A 1 198 ? -6.773 12.584 -29.941 1.00 79.38 198 ASN A N 1
ATOM 1484 C CA . ASN A 1 198 ? -5.517 12.689 -29.185 1.00 79.38 198 ASN A CA 1
ATOM 1485 C C . ASN A 1 198 ? -5.620 13.685 -28.015 1.00 79.38 198 ASN A C 1
ATOM 1487 O O . ASN A 1 198 ? -5.047 13.452 -26.949 1.00 79.38 198 ASN A O 1
ATOM 1491 N N . SER A 1 199 ? -6.373 14.775 -28.191 1.00 78.44 199 SER A N 1
ATOM 1492 C CA . SER A 1 199 ? -6.631 15.753 -27.126 1.00 78.44 199 SER A CA 1
ATOM 1493 C C . SER A 1 199 ? -7.572 15.212 -26.044 1.00 78.44 199 SER A C 1
ATOM 1495 O O . SER A 1 199 ? -7.464 15.605 -24.883 1.00 78.44 199 SER A O 1
ATOM 1497 N N . HIS A 1 200 ? -8.483 14.308 -26.408 1.00 76.25 200 HIS A N 1
ATOM 1498 C CA . HIS A 1 200 ? -9.475 13.732 -25.503 1.00 76.25 200 HIS A CA 1
ATOM 1499 C C . HIS A 1 200 ? -8.952 12.507 -24.734 1.00 76.25 200 HIS A C 1
ATOM 1501 O O . HIS A 1 200 ? -9.208 12.372 -23.539 1.00 76.25 200 HIS A O 1
ATOM 1507 N N . LEU A 1 201 ? -8.168 11.638 -25.381 1.00 69.00 201 LEU A N 1
ATOM 1508 C CA . LEU A 1 201 ? -7.704 10.365 -24.811 1.00 69.00 201 LEU A CA 1
ATOM 1509 C C . LEU A 1 201 ? -6.531 10.498 -23.823 1.00 69.00 201 LEU A C 1
ATOM 1511 O O . LEU A 1 201 ? -6.042 9.494 -23.317 1.00 69.00 201 LEU A O 1
ATOM 1515 N N . ASN A 1 202 ? -6.078 11.715 -23.500 1.00 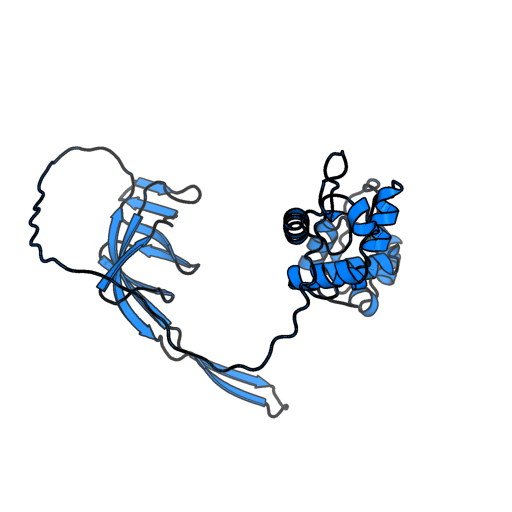63.22 202 ASN A N 1
ATOM 1516 C CA . ASN A 1 202 ? -5.016 11.995 -22.516 1.00 63.22 202 ASN A CA 1
ATOM 1517 C C . ASN A 1 202 ? -3.663 11.284 -22.795 1.00 63.22 202 ASN A C 1
ATOM 1519 O O . ASN A 1 202 ? -2.778 11.254 -21.938 1.00 63.22 202 ASN A O 1
ATOM 1523 N N . PHE A 1 203 ? -3.493 10.736 -24.005 1.00 61.38 203 PHE A N 1
ATOM 1524 C CA . PHE A 1 203 ? -2.290 10.073 -24.511 1.00 61.38 203 PHE A CA 1
ATOM 1525 C C . PHE A 1 203 ? -2.059 10.475 -25.980 1.00 61.38 203 PHE A C 1
ATOM 1527 O O . PHE A 1 203 ? -2.450 9.737 -26.884 1.00 61.38 203 PHE A O 1
ATOM 1534 N N . PRO A 1 204 ? -1.442 11.640 -26.238 1.00 65.25 204 PRO A N 1
ATOM 1535 C CA . PRO A 1 204 ? -1.268 12.140 -27.596 1.00 65.25 204 PRO A CA 1
ATOM 1536 C C . PRO A 1 204 ? -0.290 11.272 -28.399 1.00 65.25 204 PRO A C 1
ATOM 1538 O O . PRO A 1 204 ? 0.762 10.880 -27.887 1.00 65.25 204 PRO A O 1
ATOM 1541 N N . GLY A 1 205 ? -0.620 11.012 -29.665 1.00 69.38 205 GLY A N 1
ATOM 1542 C CA . GLY A 1 205 ? 0.284 10.399 -30.641 1.00 69.38 205 GLY A CA 1
ATOM 1543 C C . GLY A 1 205 ? 0.232 8.872 -30.716 1.00 69.38 205 GLY A C 1
ATOM 1544 O O . GLY A 1 205 ? 1.066 8.272 -31.392 1.00 69.38 205 GLY A O 1
ATOM 1545 N N . ARG A 1 206 ? -0.686 8.213 -29.993 1.00 67.94 206 ARG A N 1
ATOM 1546 C CA . ARG A 1 206 ? -0.816 6.745 -30.044 1.00 67.94 206 ARG A CA 1
ATOM 1547 C C . ARG A 1 206 ? -1.472 6.264 -31.325 1.00 67.94 206 ARG A C 1
ATOM 1549 O O . ARG A 1 206 ? -1.065 5.235 -31.831 1.00 67.94 206 ARG A O 1
ATOM 1556 N N . ILE A 1 207 ? -2.438 7.007 -31.849 1.00 75.12 207 ILE A N 1
ATOM 1557 C CA . ILE A 1 207 ? -3.171 6.634 -33.064 1.00 75.12 207 ILE A CA 1
ATOM 1558 C C . ILE A 1 207 ? -2.199 6.510 -34.245 1.00 75.12 207 ILE A C 1
ATOM 1560 O O . ILE A 1 207 ? -2.289 5.576 -35.039 1.00 75.12 207 ILE A O 1
ATOM 1564 N N . GLU A 1 208 ? -1.235 7.428 -34.312 1.00 78.19 208 GLU A N 1
ATOM 1565 C CA . GLU A 1 208 ? -0.198 7.482 -35.336 1.00 78.19 208 GLU A CA 1
ATOM 1566 C C . GLU A 1 208 ? 0.938 6.491 -35.062 1.00 78.19 208 GLU A C 1
ATOM 1568 O O . GLU A 1 208 ? 1.349 5.770 -35.964 1.00 78.19 208 GLU A O 1
ATOM 1573 N N . ARG A 1 209 ? 1.441 6.426 -33.821 1.00 70.75 209 ARG A N 1
ATOM 1574 C CA . ARG A 1 209 ? 2.541 5.519 -33.449 1.00 70.75 209 ARG A CA 1
ATOM 1575 C C . ARG A 1 209 ? 2.138 4.050 -33.537 1.00 70.75 209 ARG A C 1
ATOM 1577 O O . ARG A 1 209 ? 2.933 3.223 -33.962 1.00 70.75 209 ARG A O 1
ATOM 1584 N N . ASP A 1 210 ? 0.925 3.746 -33.093 1.00 70.62 210 ASP A N 1
ATOM 1585 C CA . ASP A 1 210 ? 0.380 2.397 -33.054 1.00 70.62 210 ASP A CA 1
ATOM 1586 C C . ASP A 1 210 ? -0.409 2.092 -34.340 1.00 70.62 210 ASP A C 1
ATOM 1588 O O . ASP A 1 210 ? -1.098 1.082 -34.372 1.00 70.62 210 ASP A O 1
ATOM 1592 N N . GLU A 1 211 ? -0.331 2.949 -35.370 1.00 80.06 211 GLU A N 1
ATOM 1593 C CA . GLU A 1 211 ? -0.881 2.774 -36.726 1.00 80.06 211 GLU A CA 1
ATOM 1594 C C . GLU A 1 211 ? -2.332 2.249 -36.768 1.00 80.06 211 GLU A C 1
ATOM 1596 O O . GLU A 1 211 ? -2.634 1.233 -37.403 1.00 80.06 211 GLU A O 1
ATOM 1601 N N . TRP A 1 212 ? -3.259 2.930 -36.087 1.00 83.50 212 TRP A N 1
ATOM 1602 C CA . TRP A 1 212 ? -4.648 2.458 -35.953 1.00 83.50 212 TRP A CA 1
ATOM 1603 C C . TRP A 1 212 ? -5.413 2.418 -37.281 1.00 83.50 212 TRP A C 1
ATOM 1605 O O . TRP A 1 212 ? -6.191 1.494 -37.515 1.00 83.50 212 TRP A O 1
ATOM 1615 N N . ILE A 1 213 ? -5.190 3.404 -38.157 1.00 85.44 213 ILE A N 1
ATOM 1616 C CA . ILE A 1 213 ? -5.924 3.553 -39.424 1.00 85.44 213 ILE A CA 1
ATOM 1617 C C . ILE A 1 213 ? -5.638 2.370 -40.376 1.00 85.44 213 ILE A C 1
ATOM 1619 O O . ILE A 1 213 ? -6.604 1.733 -40.809 1.00 85.44 213 ILE A O 1
ATOM 1623 N N . PRO A 1 214 ? -4.369 1.995 -40.661 1.00 83.00 214 PRO A N 1
ATOM 1624 C CA . PRO A 1 214 ? -4.067 0.801 -41.458 1.00 83.00 214 PRO A CA 1
ATOM 1625 C C . PRO A 1 214 ? -4.646 -0.497 -40.876 1.00 83.00 214 PRO A C 1
ATOM 1627 O O . PRO A 1 214 ? -5.219 -1.300 -41.607 1.00 83.00 214 PRO A O 1
ATOM 1630 N N . GLN A 1 215 ? -4.568 -0.687 -39.555 1.00 81.12 215 GLN A N 1
ATOM 1631 C CA . GLN A 1 215 ? -5.082 -1.897 -38.897 1.00 81.12 215 GLN A CA 1
ATOM 1632 C C . GLN A 1 215 ? -6.603 -2.020 -38.990 1.00 81.12 215 GLN A C 1
ATOM 1634 O O . GLN A 1 215 ? -7.132 -3.108 -39.221 1.00 81.12 215 GLN A O 1
ATOM 1639 N N . ALA A 1 216 ? -7.319 -0.906 -38.843 1.00 84.44 216 ALA A N 1
ATOM 1640 C CA . ALA A 1 216 ? -8.763 -0.883 -39.004 1.00 84.44 216 ALA A CA 1
ATOM 1641 C C . ALA A 1 216 ? -9.182 -1.254 -40.441 1.00 84.44 216 ALA A C 1
ATOM 1643 O O . ALA A 1 216 ? -10.132 -2.012 -40.629 1.00 84.44 216 ALA A O 1
ATOM 1644 N N . GLN A 1 217 ? -8.438 -0.794 -41.455 1.00 85.69 217 GLN A N 1
ATOM 1645 C CA . GLN A 1 217 ? -8.683 -1.138 -42.863 1.00 85.69 217 GLN A CA 1
ATOM 1646 C C . GLN A 1 217 ? -8.457 -2.627 -43.174 1.00 85.69 217 GLN A C 1
ATOM 1648 O O . GLN A 1 217 ? -9.174 -3.191 -44.004 1.00 85.69 217 GLN A O 1
ATOM 1653 N N . GLU A 1 218 ? -7.487 -3.270 -42.521 1.00 82.25 218 GLU A N 1
ATOM 1654 C CA . GLU A 1 218 ? -7.238 -4.714 -42.646 1.00 82.25 218 GLU A CA 1
ATOM 1655 C C . GLU A 1 218 ? -8.353 -5.544 -41.993 1.00 82.25 218 GLU A C 1
ATOM 1657 O O . GLU A 1 218 ? -8.854 -6.504 -42.584 1.00 82.25 218 GLU A O 1
ATOM 1662 N N . LEU A 1 219 ? -8.795 -5.132 -40.804 1.00 80.81 219 LEU A N 1
ATOM 1663 C CA . LEU A 1 219 ? -9.892 -5.759 -40.065 1.00 80.81 219 LEU A CA 1
ATOM 1664 C C . LEU A 1 219 ? -11.231 -5.690 -40.819 1.00 80.81 219 LEU A C 1
ATOM 1666 O O . LEU A 1 219 ? -11.997 -6.653 -40.817 1.00 80.81 219 LEU A O 1
ATOM 1670 N N . MET A 1 220 ? -11.492 -4.593 -41.539 1.00 80.94 220 MET A N 1
ATOM 1671 C CA . MET A 1 220 ? -12.674 -4.457 -42.405 1.00 80.94 220 MET A CA 1
ATOM 1672 C C . MET A 1 220 ? -12.691 -5.440 -43.584 1.00 80.94 220 MET A C 1
ATOM 1674 O O . MET A 1 220 ? -13.761 -5.802 -44.067 1.00 80.94 220 MET A O 1
ATOM 1678 N N . GLN A 1 221 ? -11.523 -5.866 -44.069 1.00 79.50 221 GLN A N 1
ATOM 1679 C CA . GLN A 1 221 ? -11.396 -6.787 -45.206 1.00 79.50 221 GLN A CA 1
ATOM 1680 C C . GLN A 1 221 ? -11.454 -8.265 -44.782 1.00 79.50 221 GLN A C 1
ATOM 1682 O O . GLN A 1 221 ? -11.181 -9.151 -45.591 1.00 79.50 221 GLN A O 1
ATOM 1687 N N . GLY A 1 222 ? -11.821 -8.544 -43.526 1.00 67.81 222 GLY A N 1
ATOM 1688 C CA . GLY A 1 222 ? -11.843 -9.896 -42.971 1.00 67.81 222 GLY A CA 1
ATOM 1689 C C . GLY A 1 222 ? -10.464 -10.405 -42.552 1.00 67.81 222 GLY A C 1
ATOM 1690 O O . GLY A 1 222 ? -10.309 -11.603 -42.323 1.00 67.81 222 GLY A O 1
ATOM 1691 N N . GLY A 1 223 ? -9.464 -9.523 -42.442 1.00 60.88 223 GLY A N 1
ATOM 1692 C CA . GLY A 1 223 ? -8.247 -9.841 -41.706 1.00 60.88 223 GLY A CA 1
ATOM 1693 C C . GLY A 1 223 ? -8.600 -10.082 -40.240 1.00 60.88 223 GLY A C 1
ATOM 1694 O O . GLY A 1 223 ? -9.437 -9.382 -39.678 1.00 60.88 223 GLY A O 1
ATOM 1695 N N . GLU A 1 224 ? -7.975 -11.059 -39.589 1.00 54.09 224 GLU A N 1
ATOM 1696 C CA . GLU A 1 224 ? -8.298 -11.406 -38.195 1.00 54.09 224 GLU A CA 1
ATOM 1697 C C . GLU A 1 224 ? -7.862 -10.324 -37.177 1.00 54.09 224 GLU A C 1
ATOM 1699 O O . GLU A 1 224 ? -8.015 -10.498 -35.966 1.00 54.09 224 GLU A O 1
ATOM 1704 N N . GLY A 1 225 ? -7.349 -9.180 -37.650 1.00 55.53 225 GLY A N 1
ATOM 1705 C CA . GLY A 1 225 ? -6.580 -8.243 -36.841 1.00 55.53 225 GLY A CA 1
ATOM 1706 C C . GLY A 1 225 ? -5.358 -8.944 -36.291 1.00 55.53 225 GLY A C 1
ATOM 1707 O O . GLY A 1 225 ? -4.930 -9.972 -36.811 1.00 55.53 225 GLY A O 1
ATOM 1708 N N . ARG A 1 226 ? -4.789 -8.406 -35.222 1.00 48.22 226 ARG A N 1
ATOM 1709 C CA . ARG A 1 226 ? -3.630 -8.992 -34.560 1.00 48.22 226 ARG A CA 1
ATOM 1710 C C . ARG A 1 226 ? -3.998 -10.301 -33.841 1.00 48.22 226 ARG A C 1
ATOM 1712 O O . ARG A 1 226 ? -4.037 -10.362 -32.618 1.00 48.22 226 ARG A O 1
ATOM 1719 N N . VAL A 1 227 ? -4.225 -11.366 -34.600 1.00 42.66 227 VAL A N 1
ATOM 1720 C CA . VAL A 1 227 ? -3.945 -12.724 -34.151 1.00 42.66 227 VAL A CA 1
ATOM 1721 C C . VAL A 1 227 ? -2.430 -12.827 -34.187 1.00 42.66 227 VAL A C 1
ATOM 1723 O O . VAL A 1 227 ? -1.815 -12.736 -35.250 1.00 42.66 227 VAL A O 1
ATOM 1726 N N . LEU A 1 228 ? -1.813 -12.948 -33.011 1.00 44.50 228 LEU A N 1
ATOM 1727 C CA . LEU A 1 228 ? -0.478 -13.525 -32.914 1.00 44.50 228 LEU A CA 1
ATOM 1728 C C . LEU A 1 228 ? -0.517 -14.792 -33.762 1.00 44.50 228 LEU A C 1
ATOM 1730 O O . LEU A 1 228 ? -1.226 -15.734 -33.411 1.00 44.50 228 LEU A O 1
ATOM 1734 N N . LYS A 1 229 ? 0.176 -14.807 -34.904 1.00 48.53 229 LYS A N 1
ATOM 1735 C CA . LYS A 1 229 ? 0.220 -15.969 -35.795 1.00 48.53 229 LYS A CA 1
ATOM 1736 C C . LYS A 1 229 ? 1.145 -17.029 -35.201 1.00 48.53 229 LYS A C 1
ATOM 1738 O O . LYS A 1 229 ? 2.070 -17.514 -35.835 1.00 48.53 229 LYS A O 1
ATOM 1743 N N . TYR A 1 230 ? 0.862 -17.403 -33.967 1.00 50.88 230 TYR A N 1
ATOM 1744 C CA . TYR A 1 2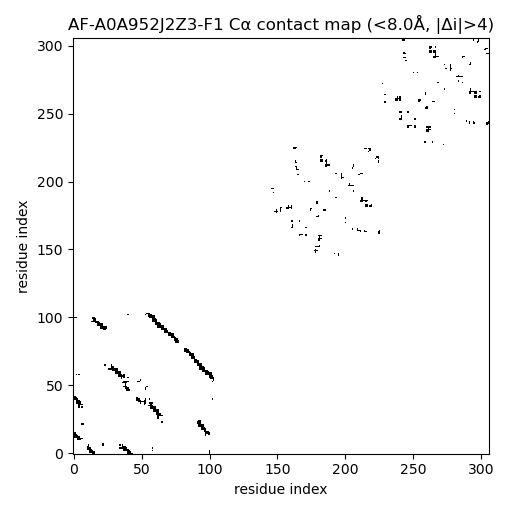30 ? 1.335 -18.607 -33.335 1.00 50.88 230 TYR A CA 1
ATOM 1745 C C . TYR A 1 230 ? 0.075 -19.402 -33.080 1.00 50.88 230 TYR A C 1
ATOM 1747 O O . TYR A 1 230 ? -0.591 -19.215 -32.070 1.00 50.88 230 TYR A O 1
ATOM 1755 N N . LEU A 1 231 ? -0.264 -20.167 -34.120 1.00 44.69 231 LEU A N 1
ATOM 1756 C CA . LEU A 1 231 ? -1.233 -21.252 -34.167 1.00 44.69 231 LEU A CA 1
ATOM 1757 C C . LEU A 1 231 ? -1.730 -21.650 -32.776 1.00 44.69 231 LEU A C 1
ATOM 1759 O O . LEU A 1 231 ? -0.907 -21.971 -31.912 1.00 44.69 231 LEU A O 1
ATOM 1763 N N . ASP A 1 232 ? -3.056 -21.720 -32.627 1.00 46.19 232 ASP A N 1
ATOM 1764 C CA . ASP A 1 232 ? -3.710 -22.724 -31.786 1.00 46.19 232 ASP A CA 1
ATOM 1765 C C . ASP A 1 232 ? -2.753 -23.897 -31.551 1.00 46.19 232 ASP A C 1
ATOM 1767 O O . ASP A 1 232 ? -2.313 -24.543 -32.509 1.00 46.19 232 ASP A O 1
ATOM 1771 N N . GLY A 1 233 ? -2.320 -24.051 -30.295 1.00 41.88 233 GLY A N 1
ATOM 1772 C CA . GLY A 1 233 ? -1.117 -24.800 -29.949 1.00 41.88 233 GLY A CA 1
ATOM 1773 C C . GLY A 1 233 ? -1.080 -26.168 -30.633 1.00 41.88 233 GLY A C 1
ATOM 1774 O O . GLY A 1 233 ? -1.949 -26.997 -30.360 1.00 41.88 233 GLY A O 1
ATOM 1775 N N . PRO A 1 234 ? -0.097 -26.454 -31.508 1.00 43.00 234 PRO A N 1
ATOM 1776 C CA . PRO A 1 234 ? 0.049 -27.806 -32.017 1.00 43.00 234 PRO A CA 1
ATOM 1777 C C . PRO A 1 234 ? 0.590 -28.668 -30.873 1.00 43.00 234 PRO A C 1
ATOM 1779 O O . PRO A 1 234 ? 1.722 -28.446 -30.463 1.00 43.00 234 PRO A O 1
ATOM 1782 N N . GLU A 1 235 ? -0.236 -29.569 -30.343 1.00 51.12 235 GLU A N 1
ATOM 1783 C CA . GLU A 1 235 ? 0.069 -30.716 -29.467 1.00 51.12 235 GLU A CA 1
ATOM 1784 C C . GLU A 1 235 ? 1.482 -30.783 -28.841 1.00 51.12 235 GLU A C 1
ATOM 1786 O O . GLU A 1 235 ? 2.477 -31.026 -29.524 1.00 51.12 235 GLU A O 1
ATOM 1791 N N . GLY A 1 236 ? 1.551 -30.664 -27.511 1.00 61.47 236 GLY A N 1
ATOM 1792 C CA . GLY A 1 236 ? 2.757 -30.921 -26.719 1.00 61.47 236 GLY A CA 1
ATOM 1793 C C . GLY A 1 236 ? 2.696 -30.285 -25.330 1.00 61.47 236 GLY A C 1
ATOM 1794 O O . GLY A 1 236 ? 1.924 -29.352 -25.106 1.00 61.47 236 GLY A O 1
ATOM 1795 N N . ASP A 1 237 ? 3.502 -30.788 -24.393 1.00 74.44 237 ASP A N 1
ATOM 1796 C CA . ASP A 1 237 ? 3.695 -30.140 -23.092 1.00 74.44 237 ASP A CA 1
ATOM 1797 C C . ASP A 1 237 ? 4.419 -28.785 -23.275 1.00 74.44 237 ASP A C 1
ATOM 1799 O O . ASP A 1 237 ? 5.301 -28.689 -24.133 1.00 74.44 237 ASP A O 1
ATOM 1803 N N . PRO A 1 238 ? 4.070 -27.730 -22.511 1.00 80.19 238 PRO A N 1
ATOM 1804 C CA . PRO A 1 238 ? 4.751 -26.435 -22.580 1.00 80.19 238 PRO A CA 1
ATOM 1805 C C . PRO A 1 238 ? 6.256 -26.547 -22.305 1.00 80.19 238 PRO A C 1
ATOM 1807 O O . PRO A 1 238 ? 6.667 -27.250 -21.377 1.00 80.19 238 PRO A O 1
ATOM 1810 N N . ASP A 1 239 ? 7.066 -25.808 -23.066 1.00 86.69 239 ASP A N 1
ATOM 1811 C CA . ASP A 1 239 ? 8.509 -25.751 -22.838 1.00 86.69 239 ASP A CA 1
ATOM 1812 C C . ASP A 1 239 ? 8.829 -24.874 -21.619 1.00 86.69 239 ASP A C 1
ATOM 1814 O O . ASP A 1 239 ? 8.134 -23.899 -21.319 1.00 86.69 239 ASP A O 1
ATOM 1818 N N . ASP A 1 240 ? 9.929 -25.176 -20.926 1.00 89.69 240 ASP A N 1
ATOM 1819 C CA . ASP A 1 240 ? 10.427 -24.310 -19.856 1.00 89.69 240 ASP A CA 1
ATOM 1820 C C . ASP A 1 240 ? 11.154 -23.095 -20.460 1.00 89.69 240 ASP A C 1
ATOM 1822 O O . ASP A 1 240 ? 12.367 -23.109 -20.693 1.00 89.69 240 ASP A O 1
ATOM 1826 N N . LEU A 1 241 ? 10.414 -22.006 -20.685 1.00 88.75 241 LEU A N 1
ATOM 1827 C CA . LEU A 1 241 ? 10.954 -20.785 -21.287 1.00 88.75 241 LEU A CA 1
ATOM 1828 C C . LEU A 1 241 ? 12.040 -20.112 -20.433 1.00 88.75 241 LEU A C 1
ATOM 1830 O O . LEU A 1 241 ? 12.797 -19.296 -20.962 1.00 88.75 241 LEU A O 1
ATOM 1834 N N . LYS A 1 242 ? 12.177 -20.453 -19.140 1.00 92.06 242 LYS A N 1
ATOM 1835 C CA . LYS A 1 242 ? 13.248 -19.911 -18.278 1.00 92.06 242 LYS A CA 1
ATOM 1836 C C . LYS A 1 242 ? 14.636 -20.417 -18.679 1.00 92.06 242 LYS A C 1
ATOM 1838 O O . LYS A 1 242 ? 15.629 -19.917 -18.153 1.00 92.06 242 LYS A O 1
ATOM 1843 N N . GLN A 1 243 ? 14.723 -21.390 -19.589 1.00 89.81 243 GLN A N 1
ATOM 1844 C CA . GLN A 1 243 ? 15.989 -21.821 -20.188 1.00 89.81 243 GLN A CA 1
ATOM 1845 C C . GLN A 1 243 ? 16.606 -20.764 -21.115 1.00 89.81 243 GLN A C 1
ATOM 1847 O O . GLN A 1 243 ? 17.808 -20.808 -21.370 1.00 89.81 243 GLN A O 1
ATOM 1852 N N . ILE A 1 244 ? 15.820 -19.795 -21.595 1.00 89.62 244 ILE A N 1
ATOM 1853 C CA . ILE A 1 244 ? 16.341 -18.658 -22.3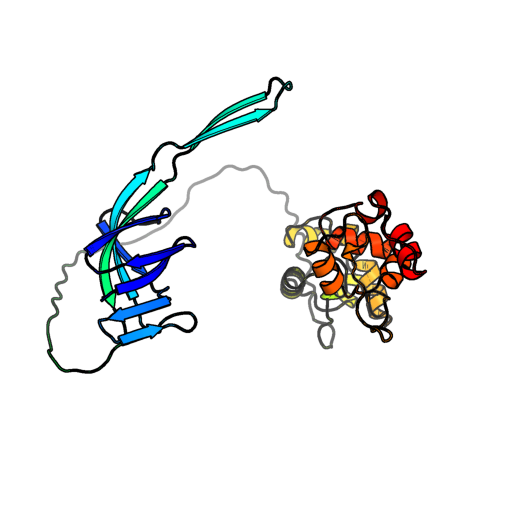56 1.00 89.62 244 ILE A CA 1
ATOM 1854 C C . ILE A 1 244 ? 16.916 -17.624 -21.387 1.00 89.62 244 ILE A C 1
ATOM 1856 O O . ILE A 1 244 ? 16.257 -17.166 -20.448 1.00 89.62 244 ILE A O 1
ATOM 1860 N N . SER A 1 245 ? 18.145 -17.190 -21.651 1.00 86.44 245 SER A N 1
ATOM 1861 C CA . SER A 1 245 ? 18.837 -16.201 -20.838 1.00 86.44 245 SER A CA 1
ATOM 1862 C C . SER A 1 245 ? 18.031 -14.911 -20.724 1.00 86.44 245 SER A C 1
ATOM 1864 O O . SER A 1 245 ? 17.606 -14.278 -21.693 1.00 86.44 245 SER A O 1
ATOM 1866 N N . GLY A 1 246 ? 17.798 -14.523 -19.475 1.00 84.50 246 GLY A N 1
ATOM 1867 C CA . GLY A 1 246 ? 17.018 -13.352 -19.139 1.00 84.50 246 GLY A CA 1
ATOM 1868 C C . GLY A 1 246 ? 15.510 -13.601 -19.042 1.00 84.50 246 GLY A C 1
ATOM 1869 O O . GLY A 1 246 ? 14.845 -12.731 -18.475 1.00 84.50 246 GLY A O 1
ATOM 1870 N N . VAL A 1 247 ? 14.956 -14.723 -19.501 1.00 87.75 247 VAL A N 1
ATOM 1871 C CA . VAL A 1 247 ? 13.557 -15.080 -19.226 1.00 87.75 247 VAL A CA 1
ATOM 1872 C C . VAL A 1 247 ? 13.475 -15.631 -17.800 1.00 87.75 247 VAL A C 1
ATOM 1874 O O . VAL A 1 247 ? 13.961 -16.707 -17.488 1.00 87.75 247 VAL A O 1
ATOM 1877 N N . GLY A 1 248 ? 12.910 -14.847 -16.880 1.00 86.31 248 GLY A N 1
ATOM 1878 C CA . GLY A 1 248 ? 12.644 -15.286 -15.503 1.00 86.31 248 GLY A CA 1
ATOM 1879 C C . GLY A 1 248 ? 11.193 -15.746 -15.309 1.00 86.31 248 GLY A C 1
ATOM 1880 O O . GLY A 1 248 ? 10.371 -15.509 -16.190 1.00 86.31 248 GLY A O 1
ATOM 1881 N N . PRO A 1 249 ? 10.815 -16.273 -14.127 1.00 88.12 249 PRO A N 1
ATOM 1882 C CA . PRO A 1 249 ? 9.458 -16.780 -13.864 1.00 88.12 249 PRO A CA 1
ATOM 1883 C C . PRO A 1 249 ? 8.334 -15.761 -14.119 1.00 88.12 249 PRO A C 1
ATOM 1885 O O . PRO A 1 249 ? 7.235 -16.104 -14.540 1.00 88.12 249 PRO A O 1
ATOM 1888 N N . VAL A 1 250 ? 8.606 -14.476 -13.872 1.00 86.12 250 VAL A N 1
ATOM 1889 C CA . VAL A 1 250 ? 7.646 -13.391 -14.136 1.00 86.12 250 VAL A CA 1
ATOM 1890 C C . VAL A 1 250 ? 7.489 -13.132 -15.637 1.00 86.12 250 VAL A C 1
ATOM 1892 O O . VAL A 1 250 ? 6.397 -12.794 -16.081 1.00 86.12 250 VAL A O 1
ATOM 1895 N N . LEU A 1 251 ? 8.570 -13.269 -16.410 1.00 84.25 251 LEU A N 1
ATOM 1896 C CA . LEU A 1 251 ? 8.559 -13.075 -17.862 1.00 84.25 251 LEU A CA 1
ATOM 1897 C C . LEU A 1 251 ? 7.922 -14.273 -18.561 1.00 84.25 251 LEU A C 1
ATOM 1899 O O . LEU A 1 251 ? 7.063 -14.067 -19.402 1.00 84.25 251 LEU A O 1
ATOM 1903 N N . GLU A 1 252 ? 8.256 -15.493 -18.142 1.00 87.19 252 GLU A N 1
ATOM 1904 C CA . GLU A 1 252 ? 7.595 -16.726 -18.584 1.00 87.19 252 GLU A CA 1
ATOM 1905 C C . GLU A 1 252 ? 6.077 -16.631 -18.390 1.00 87.19 252 GLU A C 1
ATOM 1907 O O . GLU A 1 252 ? 5.322 -16.846 -19.330 1.00 87.19 252 GLU A O 1
ATOM 1912 N N . LYS A 1 253 ? 5.611 -16.194 -17.211 1.00 85.50 253 LYS A N 1
ATOM 1913 C CA . LYS A 1 253 ? 4.174 -16.019 -16.971 1.00 85.50 253 LYS A CA 1
ATOM 1914 C C . LYS A 1 253 ? 3.525 -15.032 -17.949 1.00 85.50 253 LYS A C 1
ATOM 1916 O O . LYS A 1 253 ? 2.430 -15.295 -18.428 1.00 85.50 253 LYS A O 1
ATOM 1921 N N . LYS A 1 254 ? 4.192 -13.915 -18.254 1.00 82.12 254 LYS A N 1
ATOM 1922 C CA . LYS A 1 254 ? 3.688 -12.924 -19.217 1.00 82.12 254 LYS A CA 1
ATOM 1923 C C . LYS A 1 254 ? 3.697 -13.445 -20.654 1.00 82.12 254 LYS A C 1
ATOM 1925 O O . LYS A 1 254 ? 2.765 -13.164 -21.390 1.00 82.12 254 LYS A O 1
ATOM 1930 N N . LEU A 1 255 ? 4.726 -14.194 -21.050 1.00 84.12 255 LEU A N 1
ATOM 1931 C CA . LEU A 1 255 ? 4.790 -14.843 -22.363 1.00 84.12 255 LEU A CA 1
ATOM 1932 C C . LEU A 1 255 ? 3.661 -15.872 -22.507 1.00 84.12 255 LEU A C 1
ATOM 1934 O O . LEU A 1 255 ? 2.942 -15.844 -23.500 1.00 84.12 255 LEU A O 1
ATOM 1938 N N . ASN A 1 256 ? 3.413 -16.664 -21.464 1.00 82.44 256 ASN A N 1
ATOM 1939 C CA . ASN A 1 256 ? 2.289 -17.597 -21.399 1.00 82.44 256 ASN A CA 1
ATOM 1940 C C . ASN A 1 256 ? 0.930 -16.873 -21.463 1.00 82.44 256 ASN A C 1
ATOM 1942 O O . ASN A 1 256 ? 0.022 -17.323 -22.155 1.00 82.44 256 ASN A O 1
ATOM 1946 N N . GLU A 1 257 ? 0.779 -15.732 -20.778 1.00 79.38 257 GLU A N 1
ATOM 1947 C CA . GLU A 1 257 ? -0.417 -14.875 -20.877 1.00 79.38 257 GLU A CA 1
ATOM 1948 C C . GLU A 1 257 ? -0.615 -14.312 -22.300 1.00 79.38 257 GLU A C 1
ATOM 1950 O O . GLU A 1 257 ? -1.751 -14.083 -22.708 1.00 79.38 257 GLU A O 1
ATOM 1955 N N . LEU A 1 258 ? 0.468 -14.140 -23.068 1.00 75.75 258 LEU A N 1
ATOM 1956 C CA . LEU A 1 258 ? 0.458 -13.759 -24.485 1.00 75.75 258 LEU A CA 1
ATOM 1957 C C . LEU A 1 258 ? 0.319 -14.962 -25.439 1.00 75.75 258 LEU A C 1
ATOM 1959 O O . LEU A 1 258 ? 0.378 -14.780 -26.649 1.00 75.75 258 LEU A O 1
ATOM 1963 N N . GLY A 1 259 ? 0.143 -16.186 -24.933 1.00 74.69 259 GLY A N 1
ATOM 1964 C CA . GLY A 1 259 ? -0.015 -17.385 -25.764 1.00 74.69 259 GLY A CA 1
ATOM 1965 C C . GLY A 1 259 ? 1.294 -17.999 -26.278 1.00 74.69 259 GLY A C 1
ATOM 1966 O O . GLY A 1 259 ? 1.272 -18.859 -27.159 1.00 74.69 259 GLY A O 1
ATOM 1967 N N . ILE A 1 260 ? 2.442 -17.576 -25.747 1.00 83.88 260 ILE A N 1
ATOM 1968 C CA . ILE A 1 260 ? 3.771 -18.083 -26.105 1.00 83.88 260 ILE A CA 1
ATOM 1969 C C . ILE A 1 260 ? 4.192 -19.105 -25.046 1.00 83.88 260 ILE A C 1
ATOM 1971 O O . ILE A 1 260 ? 4.501 -18.727 -23.922 1.00 83.88 260 ILE A O 1
ATOM 1975 N N . PHE A 1 261 ? 4.216 -20.384 -25.417 1.00 83.06 261 PHE A N 1
ATOM 1976 C CA . PHE A 1 261 ? 4.469 -21.524 -24.527 1.00 83.06 261 PHE A CA 1
ATOM 1977 C C . PHE A 1 261 ? 5.655 -22.402 -24.954 1.00 83.06 261 PHE A C 1
ATOM 1979 O O . PHE A 1 261 ? 6.105 -23.231 -24.171 1.00 83.06 261 PHE A O 1
ATOM 1986 N N . HIS A 1 262 ? 6.155 -22.255 -26.184 1.00 86.38 262 HIS A N 1
ATOM 1987 C CA . HIS A 1 262 ? 7.189 -23.120 -26.755 1.00 86.38 262 HIS A CA 1
ATOM 1988 C C . HIS A 1 262 ? 8.364 -22.339 -27.348 1.00 86.38 262 HIS A C 1
ATOM 1990 O O . HIS A 1 262 ? 8.187 -21.250 -27.904 1.00 86.38 262 HIS A O 1
ATOM 1996 N N . PHE A 1 263 ? 9.556 -22.942 -27.347 1.00 88.06 263 PHE A N 1
ATOM 1997 C CA . PHE A 1 263 ? 10.757 -22.345 -27.945 1.00 88.06 263 PHE A CA 1
ATOM 1998 C C . PHE A 1 263 ? 10.585 -22.081 -29.443 1.00 88.06 263 PHE A C 1
ATOM 2000 O O . PHE A 1 263 ? 10.978 -21.029 -29.939 1.00 88.06 263 PHE A O 1
ATOM 2007 N N . ARG A 1 264 ? 9.904 -22.979 -30.163 1.00 85.00 264 ARG A N 1
ATOM 2008 C CA . ARG A 1 264 ? 9.596 -22.813 -31.595 1.00 85.00 264 ARG A CA 1
ATOM 2009 C C . ARG A 1 264 ? 8.792 -21.548 -31.918 1.00 85.00 264 ARG A C 1
ATOM 2011 O O . ARG A 1 264 ? 8.910 -21.037 -33.024 1.00 85.00 264 ARG A O 1
ATOM 2018 N N . GLN A 1 265 ? 7.983 -21.048 -30.977 1.00 82.81 265 GLN A N 1
ATOM 2019 C CA . GLN A 1 265 ? 7.233 -19.805 -31.174 1.00 82.81 265 GLN A CA 1
ATOM 2020 C C . GLN A 1 265 ? 8.197 -18.619 -31.127 1.00 82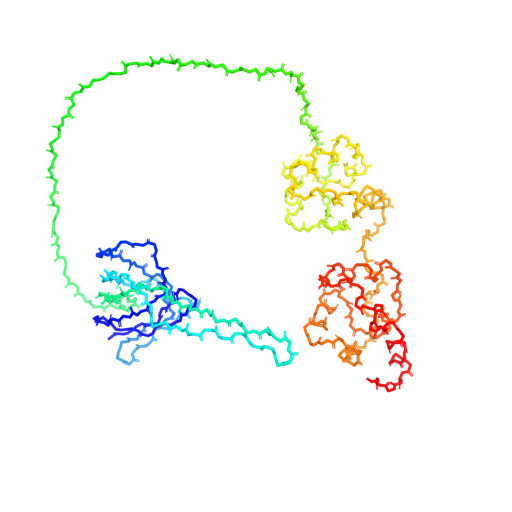.81 265 GLN A C 1
ATOM 2022 O O . GLN A 1 265 ? 8.208 -17.813 -32.045 1.00 82.81 265 GLN A O 1
ATOM 2027 N N . ILE A 1 266 ? 9.079 -18.577 -30.123 1.00 87.25 266 ILE A N 1
ATOM 2028 C CA . ILE A 1 266 ? 10.094 -17.522 -29.973 1.00 87.25 266 ILE A CA 1
ATOM 2029 C C . ILE A 1 266 ? 11.123 -17.560 -31.113 1.00 87.25 266 ILE A C 1
ATOM 2031 O O . ILE A 1 266 ? 11.543 -16.515 -31.602 1.00 87.25 266 ILE A O 1
ATOM 2035 N N . ALA A 1 267 ? 11.504 -18.752 -31.576 1.00 86.81 267 ALA A N 1
ATOM 2036 C CA . ALA A 1 267 ? 12.410 -18.924 -32.712 1.00 86.81 267 ALA A CA 1
ATOM 2037 C C . ALA A 1 267 ? 11.829 -18.375 -34.030 1.00 86.81 267 ALA A C 1
ATOM 2039 O O . ALA A 1 267 ? 12.585 -18.025 -34.933 1.00 86.81 267 ALA A O 1
ATOM 2040 N N . GLY A 1 268 ? 10.498 -18.302 -34.137 1.00 83.44 268 GLY A N 1
ATOM 2041 C CA . GLY A 1 268 ? 9.781 -17.790 -35.303 1.00 83.44 268 GLY A CA 1
ATOM 2042 C C . GLY A 1 268 ? 9.430 -16.303 -35.245 1.00 83.44 268 GLY A C 1
ATOM 2043 O O . GLY A 1 268 ? 8.719 -15.851 -36.135 1.00 83.44 268 GLY A O 1
ATOM 2044 N N . PHE A 1 269 ? 9.886 -15.557 -34.230 1.00 85.25 269 PHE A N 1
ATOM 2045 C CA . PHE A 1 269 ? 9.545 -14.139 -34.075 1.00 85.25 269 PHE A CA 1
ATOM 2046 C C . PHE A 1 269 ? 10.013 -13.298 -35.266 1.00 85.25 269 PHE A C 1
ATOM 2048 O O . PHE A 1 269 ? 11.209 -13.201 -35.548 1.00 85.25 269 PHE A O 1
ATOM 2055 N N . GLU A 1 270 ? 9.067 -12.627 -35.921 1.00 83.31 270 GLU A N 1
ATOM 2056 C CA . GLU A 1 270 ? 9.354 -11.547 -36.861 1.00 83.31 270 GLU A CA 1
ATOM 2057 C C . GLU A 1 270 ? 9.527 -10.215 -36.111 1.00 83.31 270 GLU A C 1
ATOM 2059 O O . GLU A 1 270 ? 9.154 -10.086 -34.944 1.00 83.31 270 GLU A O 1
ATOM 2064 N N . GLN A 1 271 ? 10.046 -9.174 -36.778 1.00 78.00 271 GLN A N 1
ATOM 2065 C CA . GLN A 1 271 ? 10.249 -7.860 -36.142 1.00 78.00 271 GLN A CA 1
ATOM 2066 C C . GLN A 1 271 ? 8.959 -7.312 -35.505 1.00 78.00 271 GLN A C 1
ATOM 2068 O O . GLN A 1 271 ? 8.987 -6.766 -34.407 1.00 78.00 271 GLN A O 1
ATOM 2073 N N . LYS A 1 272 ? 7.810 -7.549 -36.150 1.00 74.50 272 LYS A N 1
ATOM 2074 C CA . LYS A 1 272 ? 6.489 -7.159 -35.638 1.00 74.50 272 LYS A CA 1
ATOM 2075 C C . LYS A 1 272 ? 6.137 -7.853 -34.315 1.00 74.50 272 LYS A C 1
ATOM 2077 O O . LYS A 1 272 ? 5.515 -7.240 -33.449 1.00 74.50 272 LYS A O 1
ATOM 2082 N N . ASP A 1 273 ? 6.544 -9.110 -34.147 1.00 77.88 273 ASP A N 1
ATOM 2083 C CA . ASP A 1 273 ? 6.313 -9.882 -32.923 1.00 77.88 273 ASP A CA 1
ATOM 2084 C C . ASP A 1 273 ? 7.243 -9.425 -31.801 1.00 77.88 273 ASP A C 1
ATOM 2086 O O . ASP A 1 273 ? 6.821 -9.280 -30.654 1.00 77.88 273 ASP A O 1
ATOM 2090 N N . ILE A 1 274 ? 8.501 -9.128 -32.140 1.00 81.56 274 ILE A N 1
ATOM 2091 C CA . ILE A 1 274 ? 9.482 -8.558 -31.210 1.00 81.56 274 ILE A CA 1
ATOM 2092 C C . ILE A 1 274 ? 8.956 -7.239 -30.639 1.00 81.56 274 ILE A C 1
ATOM 2094 O O . ILE A 1 274 ? 8.996 -7.040 -29.423 1.00 81.56 274 ILE A O 1
ATOM 2098 N N . ASP A 1 275 ? 8.430 -6.362 -31.493 1.00 78.38 275 ASP A N 1
ATOM 2099 C CA . ASP A 1 275 ? 7.896 -5.059 -31.094 1.00 78.38 275 ASP A CA 1
ATOM 2100 C C . ASP A 1 275 ? 6.659 -5.209 -30.193 1.00 78.38 275 ASP A C 1
ATOM 2102 O O . ASP A 1 275 ? 6.592 -4.606 -29.120 1.00 78.38 275 ASP A O 1
ATOM 2106 N N . LEU A 1 276 ? 5.733 -6.106 -30.550 1.00 73.38 276 LEU A N 1
ATOM 2107 C CA . LEU A 1 276 ? 4.557 -6.444 -29.738 1.00 73.38 276 LEU A CA 1
ATOM 2108 C C . LEU A 1 276 ? 4.946 -6.931 -28.340 1.00 73.38 276 LEU A C 1
ATOM 2110 O O . LEU A 1 276 ? 4.400 -6.466 -27.335 1.00 73.38 276 LEU A O 1
ATOM 2114 N N . VAL A 1 277 ? 5.882 -7.876 -28.268 1.00 77.25 277 VAL A N 1
ATOM 2115 C CA . VAL A 1 277 ? 6.306 -8.472 -27.001 1.00 77.25 277 VAL A CA 1
ATOM 2116 C C . VAL A 1 277 ? 7.113 -7.453 -26.180 1.00 77.25 277 VAL A C 1
ATOM 2118 O O . VAL A 1 277 ? 6.923 -7.360 -24.966 1.00 77.25 277 VAL A O 1
ATOM 2121 N N . ASN A 1 278 ? 7.943 -6.616 -26.810 1.00 79.88 278 ASN A N 1
ATOM 2122 C CA . ASN A 1 278 ? 8.652 -5.511 -26.150 1.00 79.88 278 ASN A CA 1
ATOM 2123 C C . ASN A 1 278 ? 7.687 -4.499 -25.505 1.00 79.88 278 ASN A C 1
ATOM 2125 O O . ASN A 1 278 ? 7.888 -4.115 -24.344 1.00 79.88 278 ASN A O 1
ATOM 2129 N N . ASP A 1 279 ? 6.631 -4.110 -26.222 1.00 70.88 279 ASP A N 1
ATOM 2130 C CA . ASP A 1 279 ? 5.602 -3.188 -25.734 1.00 70.88 279 ASP A CA 1
ATOM 2131 C C . ASP A 1 279 ? 4.799 -3.794 -24.579 1.00 70.88 279 ASP A C 1
ATOM 2133 O O . ASP A 1 279 ? 4.638 -3.167 -23.526 1.00 70.88 279 ASP A O 1
ATOM 2137 N N . ALA A 1 280 ? 4.359 -5.047 -24.723 1.00 68.31 280 ALA A N 1
ATOM 2138 C CA . ALA A 1 280 ? 3.606 -5.759 -23.692 1.00 68.31 280 ALA A CA 1
ATOM 2139 C C . ALA A 1 280 ? 4.426 -5.978 -22.406 1.00 68.31 280 ALA A C 1
ATOM 2141 O O . ALA A 1 280 ? 3.900 -5.949 -21.286 1.00 68.31 280 ALA A O 1
ATOM 2142 N N . MET A 1 281 ? 5.740 -6.179 -22.535 1.00 66.44 281 MET A N 1
ATOM 2143 C CA . MET A 1 281 ? 6.621 -6.418 -21.392 1.00 66.44 281 MET A CA 1
ATOM 2144 C C . MET A 1 281 ? 7.106 -5.135 -20.705 1.00 66.44 281 MET A C 1
ATOM 2146 O O . MET A 1 281 ? 7.658 -5.240 -19.606 1.00 66.44 281 MET A O 1
ATOM 2150 N N . ALA A 1 282 ? 6.852 -3.951 -21.277 1.00 65.62 282 ALA A N 1
ATOM 2151 C CA . ALA A 1 282 ? 7.308 -2.648 -20.778 1.00 65.62 282 ALA A CA 1
ATOM 2152 C C . ALA A 1 282 ? 8.843 -2.532 -20.620 1.00 65.62 282 ALA A C 1
ATOM 2154 O O . ALA A 1 282 ? 9.337 -1.743 -19.808 1.00 65.62 282 ALA A O 1
ATOM 2155 N N . PHE A 1 283 ? 9.605 -3.312 -21.398 1.00 65.62 283 PHE A N 1
ATOM 2156 C CA . PHE A 1 283 ? 11.069 -3.264 -21.452 1.00 65.62 283 PHE A CA 1
ATOM 2157 C C . PHE A 1 283 ? 11.544 -3.413 -22.907 1.00 65.62 283 PHE A C 1
ATOM 2159 O O . PHE A 1 283 ? 11.661 -4.541 -23.386 1.00 65.62 283 PHE A O 1
ATOM 2166 N N . PRO A 1 284 ? 11.847 -2.306 -23.605 1.00 70.38 284 PRO A N 1
ATOM 2167 C CA . PRO A 1 284 ? 12.218 -2.355 -25.015 1.00 70.38 284 PRO A CA 1
ATOM 2168 C C . PRO A 1 284 ? 13.609 -2.971 -25.231 1.00 70.38 284 PRO A C 1
ATOM 2170 O O . PRO A 1 284 ? 14.540 -2.722 -24.457 1.00 70.38 284 PRO A O 1
ATOM 2173 N N . GLY A 1 285 ? 13.748 -3.763 -26.299 1.00 77.31 285 GLY A N 1
ATOM 2174 C CA . GLY A 1 285 ? 15.033 -4.246 -26.825 1.00 77.31 285 GLY A CA 1
ATOM 2175 C C . GLY A 1 285 ? 15.677 -5.401 -26.053 1.00 77.31 285 GLY A C 1
ATOM 2176 O O . GLY A 1 285 ? 16.838 -5.733 -26.287 1.00 77.31 285 GLY A O 1
ATOM 2177 N N . ARG A 1 286 ? 14.969 -6.024 -25.104 1.00 81.88 286 ARG A N 1
ATOM 2178 C CA . ARG A 1 286 ? 15.530 -7.123 -24.299 1.00 81.88 286 ARG A CA 1
ATOM 2179 C C . ARG A 1 286 ? 15.652 -8.424 -25.090 1.00 81.88 286 ARG A C 1
ATOM 2181 O O . ARG A 1 286 ? 16.637 -9.129 -24.919 1.00 81.88 286 ARG A O 1
ATOM 2188 N N . ILE A 1 287 ? 14.680 -8.690 -25.958 1.00 84.81 287 ILE A N 1
ATOM 2189 C CA . ILE A 1 287 ? 14.619 -9.872 -26.830 1.00 84.81 287 ILE A CA 1
ATOM 2190 C C . ILE A 1 287 ? 15.840 -9.914 -27.759 1.00 84.81 287 ILE A C 1
ATOM 2192 O O . ILE A 1 287 ? 16.477 -10.952 -27.909 1.00 84.81 287 ILE A O 1
ATOM 2196 N N . GLU A 1 288 ? 16.200 -8.760 -28.322 1.00 87.75 288 GLU A N 1
ATOM 2197 C CA . GLU A 1 288 ? 17.347 -8.599 -29.219 1.00 87.75 288 GLU A CA 1
ATOM 2198 C C . GLU A 1 288 ? 18.670 -8.618 -28.447 1.00 87.75 288 GLU A C 1
ATOM 2200 O O . GLU A 1 288 ? 19.586 -9.355 -28.800 1.00 87.75 288 GLU A O 1
ATOM 2205 N N . ARG A 1 289 ? 18.769 -7.847 -27.353 1.00 87.12 289 ARG A N 1
ATOM 2206 C CA . ARG A 1 289 ? 19.990 -7.761 -26.533 1.00 87.12 289 ARG A CA 1
ATOM 2207 C C . ARG A 1 289 ? 20.380 -9.103 -25.923 1.00 87.12 289 ARG A C 1
ATOM 2209 O O . ARG A 1 289 ? 21.565 -9.411 -25.837 1.00 87.12 289 ARG A O 1
ATOM 2216 N N . ASP A 1 290 ? 19.392 -9.849 -25.442 1.00 87.44 290 ASP A N 1
ATOM 2217 C CA . ASP A 1 290 ? 19.597 -11.148 -24.811 1.00 87.44 290 ASP A CA 1
ATOM 2218 C C . ASP A 1 290 ? 19.497 -12.288 -25.846 1.00 87.44 290 ASP A C 1
ATOM 2220 O O . ASP A 1 290 ? 19.445 -13.441 -25.4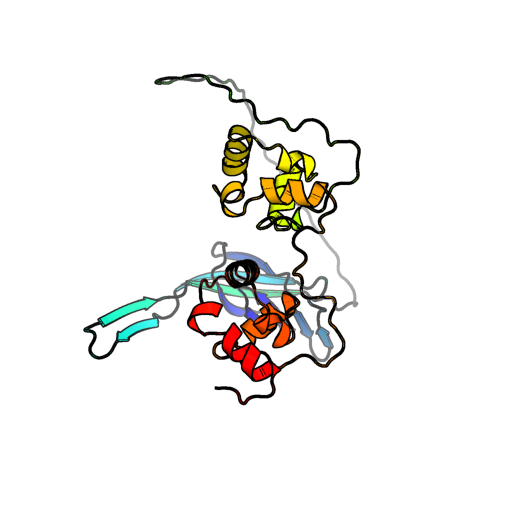47 1.00 87.44 290 ASP A O 1
ATOM 2224 N N . GLU A 1 291 ? 19.469 -11.999 -27.154 1.00 90.75 291 GLU A N 1
ATOM 2225 C CA . GLU A 1 291 ? 19.479 -12.980 -28.255 1.00 90.75 291 GLU A CA 1
ATOM 2226 C C . GLU A 1 291 ? 18.443 -14.117 -28.114 1.00 90.75 291 GLU A C 1
ATOM 2228 O O . GLU A 1 291 ? 18.743 -15.290 -28.360 1.00 90.75 291 GLU A O 1
ATOM 2233 N N . TRP A 1 292 ? 17.213 -13.794 -27.703 1.00 91.19 292 TRP A N 1
ATOM 2234 C CA . TRP A 1 292 ? 16.189 -14.800 -27.388 1.00 91.19 292 TRP A CA 1
ATOM 2235 C C . TRP A 1 292 ? 15.871 -15.725 -28.563 1.00 91.19 292 TRP A C 1
ATOM 2237 O O . TRP A 1 292 ? 15.724 -16.923 -28.359 1.00 91.19 292 TRP A O 1
ATOM 2247 N N . ILE A 1 293 ? 15.821 -15.193 -29.786 1.00 90.50 293 ILE A N 1
ATOM 2248 C CA . ILE A 1 293 ? 15.496 -15.958 -31.001 1.00 90.50 293 ILE A CA 1
ATOM 2249 C C . ILE A 1 293 ? 16.558 -17.031 -31.267 1.00 90.50 293 ILE A C 1
ATOM 2251 O O . ILE A 1 293 ? 16.228 -18.199 -31.460 1.00 90.50 293 ILE A O 1
ATOM 2255 N N . ALA A 1 294 ? 17.840 -16.661 -31.205 1.00 89.88 294 ALA A N 1
ATOM 2256 C CA . ALA A 1 294 ? 18.945 -17.588 -31.440 1.00 89.88 294 ALA A CA 1
ATOM 2257 C C . ALA A 1 294 ? 19.017 -18.686 -30.365 1.00 89.88 294 ALA A C 1
ATOM 2259 O O . ALA A 1 294 ? 19.321 -19.841 -30.663 1.00 89.88 294 ALA A O 1
ATOM 2260 N N . GLN A 1 295 ? 18.715 -18.339 -29.111 1.00 91.75 295 GLN A N 1
ATOM 2261 C CA . GLN A 1 295 ? 18.651 -19.309 -28.017 1.00 91.75 295 GLN A CA 1
ATOM 2262 C C . GLN A 1 295 ? 17.452 -20.242 -28.153 1.00 91.75 295 GLN A C 1
ATOM 2264 O O . GLN A 1 295 ? 17.605 -21.449 -28.004 1.00 91.75 295 GLN A O 1
ATOM 2269 N N . ALA A 1 296 ? 16.282 -19.697 -28.480 1.00 90.44 296 ALA A N 1
ATOM 2270 C CA . ALA A 1 296 ? 15.075 -20.475 -28.699 1.00 90.44 296 ALA A CA 1
ATOM 2271 C C . ALA A 1 296 ? 15.230 -21.446 -29.877 1.00 90.44 296 ALA A C 1
ATOM 2273 O O . ALA A 1 296 ? 14.790 -22.584 -29.775 1.00 90.44 296 ALA A O 1
ATOM 2274 N N . GLN A 1 297 ? 15.912 -21.043 -30.954 1.00 90.12 297 GLN A N 1
ATOM 2275 C CA . GLN A 1 297 ? 16.224 -21.931 -32.074 1.00 90.12 297 GLN A CA 1
ATOM 2276 C C . GLN A 1 297 ? 17.114 -23.104 -31.632 1.00 90.12 297 GLN A C 1
ATOM 2278 O O . GLN A 1 297 ? 16.786 -24.255 -31.895 1.00 90.12 297 GLN A O 1
ATOM 2283 N N . ASN A 1 298 ? 18.186 -22.828 -30.881 1.00 90.06 298 ASN A N 1
ATOM 2284 C CA . ASN A 1 298 ? 19.063 -23.874 -30.346 1.00 90.06 298 ASN A CA 1
ATOM 2285 C C . ASN A 1 298 ? 18.320 -24.841 -29.402 1.00 90.06 298 ASN A C 1
ATOM 2287 O O . ASN A 1 298 ? 18.504 -26.051 -29.483 1.00 90.06 298 ASN A O 1
ATOM 2291 N N . LEU A 1 299 ? 17.464 -24.317 -28.522 1.00 89.06 299 LEU A N 1
ATOM 2292 C CA . LEU A 1 299 ? 16.679 -25.123 -27.581 1.00 89.06 299 LEU A CA 1
ATOM 2293 C C . LEU A 1 299 ? 15.584 -25.940 -28.287 1.00 89.06 299 LEU A C 1
ATOM 2295 O O . LEU A 1 299 ? 15.344 -27.085 -27.912 1.00 89.06 299 LEU A O 1
ATOM 2299 N N . ALA A 1 300 ? 14.963 -25.393 -29.336 1.00 85.06 300 ALA A N 1
ATOM 2300 C CA . ALA A 1 300 ? 13.993 -26.110 -30.164 1.00 85.06 300 ALA A CA 1
ATOM 2301 C C . ALA A 1 300 ? 14.628 -27.291 -30.922 1.00 85.06 300 ALA A C 1
ATOM 2303 O O . ALA A 1 300 ? 13.979 -28.320 -31.100 1.00 85.06 300 ALA A O 1
ATOM 2304 N N . ASP A 1 301 ? 15.903 -27.173 -31.302 1.00 86.06 301 ASP A N 1
ATOM 2305 C CA . ASP A 1 301 ? 16.687 -28.242 -31.934 1.00 86.06 301 ASP A CA 1
ATOM 2306 C C . ASP A 1 301 ? 17.264 -29.260 -30.915 1.00 86.06 301 ASP A C 1
ATOM 2308 O O . ASP A 1 301 ? 17.994 -30.180 -31.292 1.00 86.06 301 ASP A O 1
ATOM 2312 N N . GLY A 1 302 ? 16.935 -29.126 -29.621 1.00 82.62 302 GLY A N 1
ATOM 2313 C CA . GLY A 1 302 ? 17.392 -30.015 -28.545 1.00 82.62 302 GLY A CA 1
ATOM 2314 C C . GLY A 1 302 ? 18.804 -29.718 -28.024 1.00 82.62 302 GLY A C 1
ATOM 2315 O O . GLY A 1 302 ? 19.423 -30.582 -27.398 1.00 82.62 302 GLY A O 1
ATOM 2316 N N . GLY A 1 303 ? 19.335 -28.526 -28.297 1.00 82.06 303 GLY A N 1
ATOM 2317 C CA . GLY A 1 303 ? 20.620 -28.064 -27.781 1.00 82.06 303 GLY A CA 1
ATOM 2318 C C . GLY A 1 303 ? 20.589 -27.713 -26.290 1.00 82.06 303 GLY A C 1
ATOM 2319 O O . GLY A 1 303 ? 19.535 -27.536 -25.685 1.00 82.06 303 GLY A O 1
ATOM 2320 N N . GLU A 1 304 ? 21.769 -27.597 -25.678 1.00 78.88 304 GLU A N 1
ATOM 2321 C CA . GLU A 1 304 ? 21.888 -27.228 -24.262 1.00 78.88 304 GLU A CA 1
ATOM 2322 C C . GLU A 1 304 ? 21.665 -25.714 -24.037 1.00 78.88 304 GLU A C 1
ATOM 2324 O O . GLU A 1 304 ? 22.093 -24.897 -24.868 1.00 78.88 304 GLU A O 1
ATOM 2329 N N . PRO A 1 305 ? 21.036 -25.317 -22.911 1.00 77.06 305 PRO A N 1
ATOM 2330 C CA . PRO A 1 305 ? 20.917 -23.916 -22.515 1.00 77.06 305 PRO A CA 1
ATOM 2331 C C . PRO A 1 305 ? 22.294 -23.305 -22.213 1.00 77.06 305 PRO A C 1
ATOM 2333 O O . PRO A 1 305 ? 23.184 -23.979 -21.691 1.00 77.06 305 PRO A O 1
ATOM 2336 N N . ARG A 1 306 ? 22.466 -22.023 -22.554 1.00 65.38 306 ARG A N 1
ATOM 2337 C CA . ARG A 1 306 ? 23.716 -21.266 -22.355 1.00 65.38 306 ARG A CA 1
ATOM 2338 C C . ARG A 1 306 ? 23.866 -20.693 -20.949 1.00 65.38 306 ARG A C 1
ATOM 2340 O O . ARG A 1 306 ? 22.846 -20.270 -20.364 1.00 65.38 306 ARG A O 1
#

Sequence (306 aa):
MYAVFKTGGKQYRVSPGDKLLVESLKAEAGDSIDFDNVLMVGGGDDVSIGTPWVSGAVVSAKVVSHGRGKKIEVIKFRRRKHYRRQMGHRQNYTELEITSVNGVTAPADSRKASQKSAADQKSAPKASPGGKTEKPAPAKNEAVAAAPKFLDAPDGSPDDLKKILGIGSVLEEQLNDIGVFHYSQIAQFSDEDVAAINSHLNFPGRIERDEWIPQAQELMQGGEGRVLKYLDGPEGDPDDLKQISGVGPVLEKKLNELGIFHFRQIAGFEQKDIDLVNDAMAFPGRIERDEWIAQAQNLADGGEPR

Solvent-accessible surface area (backbone atoms only — not comparable to full-atom values): 18909 Å² total; per-residue (Å²): 99,38,36,33,33,55,56,88,91,44,77,46,80,45,39,62,71,41,76,46,81,40,57,71,65,100,69,59,72,66,40,77,48,76,40,62,52,21,37,32,39,38,48,90,93,50,71,51,74,30,87,74,47,34,78,81,22,37,38,35,27,32,31,68,40,75,50,66,50,75,76,44,79,48,75,51,74,45,87,97,63,91,41,74,49,78,46,80,45,58,56,59,28,26,34,34,34,28,69,41,74,48,62,85,77,86,87,86,84,89,80,88,80,88,79,91,84,88,86,88,82,88,88,84,89,85,84,87,85,89,83,91,86,86,87,85,87,88,78,88,80,88,74,88,73,72,76,81,74,59,72,71,80,71,94,70,79,74,49,75,58,61,46,36,65,92,34,44,74,70,50,42,51,55,35,44,74,62,48,50,46,45,42,73,56,50,46,62,60,45,77,67,50,49,52,53,48,26,69,69,69,82,52,70,61,48,61,69,73,45,44,38,39,67,45,20,52,41,37,71,74,71,43,82,44,74,59,73,91,61,66,81,77,79,83,77,82,74,47,74,58,57,55,35,67,88,34,42,77,72,50,40,53,52,36,44,74,71,68,48,46,43,39,63,54,50,41,62,59,47,74,72,49,52,53,52,51,22,60,76,67,76,48,78,61,51,58,68,74,50,41,40,40,67,45,19,42,40,48,59,74,71,46,82,73,123

Nearest PDB structures (foldseek):
  7m4v-assembly1_Q  TM=9.717E-01  e=6.146E-14  Acinetobacter baumannii AB0057
  8rdw-assembly1_Qb  TM=9.855E-01  e=5.148E-13  Psychrobacter urativorans
  7jil-assembly1_R  TM=9.792E-01  e=1.360E-11  Flavobacterium johnsoniae
  8fn2-assembly1_T  TM=9.349E-01  e=1.804E-10  Borreliella burgdorferi B31
  7aoi-assembly1_AV  TM=9.681E-01  e=3.011E-09  Trypanosoma brucei

Foldseek 3Di:
DWWWFDDPRDIDIDDAFDKDKAADDPDDAFDKDKGQRTQWDDDPPDIDGDPRGQPPKIWIKGFHDKDWADWDWDWDDDPPPPDIDIDTDIGIITMIHTHDIDHDDDDDDDDDDDDDDDDDDDDDDDDDDDDDDDDDDDDDDDDPPDLPPPPDDDPDDFDDLVLQPPCDPVNQVVCVVSVNRALVVLLPDDPVNLVSVLVRSVHHPCCPVSVSNVQSVCVVVVNPRPPLPPDPDDDDDFDPLPLQPPCDPVNQVQCVVVVNGALVSLLPDDPVNLVVSCVSVVHHPPCVVSVSNVQSVCVVVVHHRD

Radius of gyration: 31.46 Å; Cα contacts (8 Å, |Δi|>4): 404; chains: 1; bounding box: 71×75×72 Å

Mean predicted aligned error: 21.2 Å